Protein 5LAU (pdb70)

Sequence (186 aa):
ASMKHNINDNTLEIVVGDITKKETTNVIVNAANGSLLGGVGVDDGAIHHAAGPELLKACQEMMRNNNEELNGEELPTGEVIITSGFQLPSSRFIIHTVGPIWNQTPDLQEELLANCYRNALELVKVKKLSSISFPSISTGVYGYPIHEAAAIALQTIIQFLQENDVGLVKVVLFSERDYSIYQEKLKYLIEK

Structure (mmCIF, N/CA/C/O backbone):
data_5LAU
#
_entry.id   5LAU
#
_cell.length_a   109.646
_cell.length_b   109.646
_cell.length_c   109.646
_cell.angle_alpha   90.00
_cell.angle_beta   90.00
_cell.angle_gamma   90.00
#
_symmetry.space_group_name_H-M   'I 2 3'
#
loop_
_entity.id
_entity.type
_entity.pdbx_description
1 polymer 'MacroD-type macrodomain'
2 non-polymer '[(2R,3S,4R,5R)-5-(6-AMINOPURIN-9-YL)-3,4-DIHYDROXY-OXOLAN-2-YL]METHYL [HYDROXY-[[(2R,3S,4R,5S)-3,4,5-TRIHYDROXYOXOLAN-2-YL]METHOXY]PHOSPHORYL] HYDROGEN PHOSPHATE'
3 non-polymer GLYCEROL
4 water water
#
loop_
_atom_site.group_PDB
_atom_site.id
_atom_site.type_symbol
_atom_site.label_atom_id
_atom_site.label_alt_id
_atom_site.label_comp_id
_atom_site.label_asym_id
_atom_site.label_entity_id
_atom_site.label_seq_id
_atom_site.pdbx_PDB_ins_code
_atom_site.Cartn_x
_atom_site.Cartn_y
_atom_site.Cartn_z
_atom_site.occupancy
_atom_site.B_iso_or_equiv
_atom_site.auth_seq_id
_atom_site.auth_comp_id
_atom_site.auth_asym_id
_atom_site.auth_atom_id
_atom_site.pdbx_PDB_model_num
ATOM 1 N N . ALA A 1 22 ? 125.526 22.191 75.489 1.00 39.37 -1 ALA A N 1
ATOM 2 C CA . ALA A 1 22 ? 125.008 21.753 76.809 1.00 39.91 -1 ALA A CA 1
ATOM 3 C C . ALA A 1 22 ? 123.490 21.902 76.829 1.00 36.65 -1 ALA A C 1
ATOM 4 O O . ALA A 1 22 ? 122.968 22.952 76.423 1.00 34.71 -1 ALA A O 1
ATOM 6 N N . SER A 1 23 ? 122.813 20.855 77.307 1.00 39.34 0 SER A N 1
ATOM 7 C CA . SER A 1 23 ? 121.349 20.762 77.329 1.00 38.59 0 SER A CA 1
ATOM 8 C C . SER A 1 23 ? 120.873 19.731 78.370 1.00 38.56 0 SER A C 1
ATOM 9 O O . SER A 1 23 ? 121.528 18.703 78.579 1.00 43.62 0 SER A O 1
ATOM 12 N N . MET A 1 24 ? 119.735 20.021 79.006 1.00 32.17 1 MET A N 1
ATOM 13 C CA . MET A 1 24 ? 119.108 19.140 80.004 1.00 33.26 1 MET A CA 1
ATOM 14 C C . MET A 1 24 ? 117.599 19.138 79.774 1.00 28.69 1 MET A C 1
ATOM 15 O O . MET A 1 24 ? 117.012 20.209 79.700 1.00 30.05 1 MET A O 1
ATOM 20 N N . LYS A 1 25 ? 116.981 17.960 79.668 1.00 31.43 2 LYS A N 1
ATOM 21 C CA . LYS A 1 25 ? 115.535 17.833 79.394 1.00 32.51 2 LYS A CA 1
ATOM 22 C C . LYS A 1 25 ? 114.784 17.081 80.494 1.00 31.50 2 LYS A C 1
ATOM 23 O O . LYS A 1 25 ? 115.338 16.188 81.143 1.00 41.11 2 LYS A O 1
ATOM 25 N N . HIS A 1 26 ? 113.510 17.432 80.683 1.00 29.95 3 HIS A N 1
ATOM 26 C CA . HIS A 1 26 ? 112.692 16.813 81.731 1.00 34.01 3 HIS A CA 1
ATOM 27 C C . HIS A 1 26 ? 111.212 16.871 81.380 1.00 31.12 3 HIS A C 1
ATOM 28 O O . HIS A 1 26 ? 110.714 17.938 81.018 1.00 29.47 3 HIS A O 1
ATOM 35 N N . ASN A 1 27 ? 110.521 15.731 81.483 1.00 30.20 4 ASN A N 1
ATOM 36 C CA . ASN A 1 27 ? 109.090 15.661 81.194 1.00 30.47 4 ASN A CA 1
ATOM 37 C C . ASN A 1 27 ? 108.269 15.996 82.443 1.00 28.96 4 ASN A C 1
ATOM 38 O O . ASN A 1 27 ? 108.555 15.495 83.534 1.00 31.35 4 ASN A O 1
ATOM 43 N N . ILE A 1 28 ? 107.277 16.875 82.284 1.00 26.67 5 ILE A N 1
ATOM 44 C CA . ILE A 1 28 ? 106.369 17.263 83.376 1.00 26.75 5 ILE A CA 1
ATOM 45 C C . ILE A 1 28 ? 104.928 17.073 82.885 1.00 28.08 5 ILE A C 1
ATOM 46 O O . ILE A 1 28 ? 104.409 17.882 82.116 1.00 28.06 5 ILE A O 1
ATOM 51 N N . ASN A 1 29 ? 104.296 15.990 83.336 1.00 31.05 6 ASN A N 1
ATOM 52 C CA . ASN A 1 29 ? 103.098 15.448 82.687 1.00 34.84 6 ASN A CA 1
ATOM 53 C C . ASN A 1 29 ? 103.395 15.275 81.179 1.00 34.94 6 ASN A C 1
ATOM 54 O O . ASN A 1 29 ? 104.424 14.681 80.830 1.00 40.08 6 ASN A O 1
ATOM 59 N N . ASP A 1 30 ? 102.544 15.797 80.294 1.00 35.14 7 ASP A N 1
ATOM 60 C CA . ASP A 1 30 ? 102.771 15.706 78.853 1.00 35.44 7 ASP A CA 1
ATOM 61 C C . ASP A 1 30 ? 103.631 16.858 78.302 1.00 29.40 7 ASP A C 1
ATOM 62 O O . ASP A 1 30 ? 103.849 16.919 77.095 1.00 31.96 7 ASP A O 1
ATOM 67 N N . ASN A 1 31 ? 104.138 17.746 79.166 1.00 25.94 8 ASN A N 1
ATOM 68 C CA . ASN A 1 31 ? 105.010 18.858 78.751 1.00 22.85 8 ASN A CA 1
ATOM 69 C C . ASN A 1 31 ? 106.468 18.456 78.863 1.00 20.58 8 ASN A C 1
ATOM 70 O O . ASN A 1 31 ? 106.789 17.503 79.567 1.00 23.93 8 ASN A O 1
ATOM 75 N N . THR A 1 32 ? 107.334 19.209 78.182 1.00 21.87 9 THR A N 1
ATOM 76 C CA . THR A 1 32 ? 108.780 19.073 78.298 1.00 20.83 9 THR A CA 1
ATOM 77 C C . THR A 1 32 ? 109.401 20.417 78.666 1.00 19.24 9 THR A C 1
ATOM 78 O O . THR A 1 32 ? 109.031 21.423 78.093 1.00 23.28 9 THR A O 1
ATOM 82 N N . LEU A 1 33 ? 110.328 20.399 79.629 1.00 19.55 10 LEU A N 1
ATOM 83 C CA . LEU A 1 33 ? 111.180 21.538 79.968 1.00 19.27 10 LEU A CA 1
ATOM 84 C C . LEU A 1 33 ? 112.615 21.190 79.609 1.00 18.66 10 LEU A C 1
ATOM 85 O O . LEU A 1 33 ? 113.137 20.149 80.034 1.00 22.26 10 LEU A O 1
ATOM 90 N N . GLU A 1 34 ? 113.260 22.082 78.872 1.00 19.10 11 GLU A N 1
ATOM 91 C CA . GLU A 1 34 ? 114.646 21.936 78.484 1.00 19.63 11 GLU A CA 1
ATOM 92 C C . GLU A 1 34 ? 115.414 23.211 78.813 1.00 19.24 11 GLU A C 1
ATOM 93 O O . GLU A 1 34 ? 114.917 24.297 78.568 1.00 19.71 11 GLU A O 1
ATOM 99 N N . ILE A 1 35 ? 116.601 23.078 79.394 1.00 18.85 12 ILE A N 1
ATOM 100 C CA . ILE A 1 35 ? 117.555 24.170 79.532 1.00 19.70 12 ILE A CA 1
ATOM 101 C C . ILE A 1 35 ? 118.648 23.897 78.529 1.00 19.50 12 ILE A C 1
ATOM 102 O O . ILE A 1 35 ? 119.094 22.743 78.418 1.00 22.21 12 ILE A O 1
ATOM 107 N N . VAL A 1 36 ? 119.109 24.938 77.841 1.00 16.81 13 VAL A N 1
ATOM 108 C CA . VAL A 1 36 ? 120.124 24.808 76.791 1.00 19.68 13 VAL A CA 1
ATOM 109 C C . VAL A 1 36 ? 120.990 26.061 76.712 1.00 16.75 13 VAL A C 1
ATOM 110 O O . VAL A 1 36 ? 120.534 27.160 76.994 1.00 18.31 13 VAL A O 1
ATOM 114 N N . VAL A 1 37 ? 122.232 25.895 76.289 1.00 18.23 14 VAL A N 1
ATOM 115 C CA . VAL A 1 37 ? 123.094 27.020 75.907 1.00 17.67 14 VAL A CA 1
ATOM 116 C C . VAL A 1 37 ? 122.805 27.312 74.433 1.00 18.52 14 VAL A C 1
ATOM 117 O O . VAL A 1 37 ? 122.872 26.414 73.571 1.00 20.30 14 VAL A O 1
ATOM 121 N N . GLY A 1 38 ? 122.498 28.557 74.130 1.00 17.27 15 GLY A N 1
ATOM 122 C CA . GLY A 1 38 ? 122.231 28.906 72.760 1.00 17.16 15 GLY A CA 1
ATOM 123 C C . GLY A 1 38 ? 121.905 30.362 72.560 1.00 15.51 15 GLY A C 1
ATOM 124 O O . GLY A 1 38 ? 121.869 31.145 73.501 1.00 16.56 15 GLY A O 1
ATOM 125 N N . ASP A 1 39 ? 121.658 30.665 71.311 1.00 16.34 16 ASP A N 1
ATOM 126 C CA . ASP A 1 39 ? 121.234 31.972 70.808 1.00 13.26 16 ASP A CA 1
ATOM 127 C C . ASP A 1 39 ? 119.724 31.877 70.557 1.00 12.13 16 ASP A C 1
ATOM 128 O O . ASP A 1 39 ? 119.272 31.161 69.669 1.00 12.72 16 ASP A O 1
ATOM 133 N N . ILE A 1 40 ? 118.948 32.632 71.324 1.00 12.05 17 ILE A N 1
ATOM 134 C CA . ILE A 1 40 ? 117.489 32.568 71.227 1.00 11.36 17 ILE A CA 1
ATOM 135 C C . ILE A 1 40 ? 116.952 33.057 69.883 1.00 11.33 17 ILE A C 1
ATOM 136 O O . ILE A 1 40 ? 115.812 32.735 69.527 1.00 11.92 17 ILE A O 1
ATOM 141 N N . THR A 1 41 ? 117.760 33.798 69.132 1.00 10.66 18 THR A N 1
ATOM 142 C CA . THR A 1 41 ? 117.363 34.231 67.793 1.00 10.74 18 THR A CA 1
ATOM 143 C C . THR A 1 41 ? 117.528 33.155 66.719 1.00 11.04 18 THR A C 1
ATOM 144 O O . THR A 1 41 ? 117.230 33.398 65.556 1.00 12.84 18 THR A O 1
ATOM 148 N N . LYS A 1 42 ? 118.021 31.991 67.138 1.00 11.51 19 LYS A N 1
ATOM 149 C CA A LYS A 1 42 ? 118.243 30.880 66.228 0.50 12.61 19 LYS A CA 1
ATOM 150 C CA B LYS A 1 42 ? 118.291 30.843 66.282 0.50 12.55 19 LYS A CA 1
ATOM 151 C C . LYS A 1 42 ? 117.467 29.638 66.687 1.00 12.80 19 LYS A C 1
ATOM 152 O O . LYS A 1 42 ? 117.820 28.502 66.359 1.00 15.94 19 LYS A O 1
ATOM 163 N N . GLU A 1 43 ? 116.395 29.864 67.431 1.00 13.72 20 GLU A N 1
ATOM 164 C CA . GLU A 1 43 ? 115.649 28.771 67.989 1.00 12.96 20 GLU A CA 1
ATOM 165 C C . GLU A 1 43 ? 114.668 28.161 67.015 1.00 13.20 20 GLU A C 1
ATOM 166 O O . GLU A 1 43 ? 114.304 28.735 65.991 1.00 17.10 20 GLU A O 1
ATOM 172 N N . THR A 1 44 ? 114.265 26.943 67.364 1.00 12.75 21 THR A N 1
ATOM 173 C CA . THR A 1 44 ? 113.278 26.163 66.641 1.00 13.02 21 THR A CA 1
ATOM 174 C C . THR A 1 44 ? 111.914 26.183 67.299 1.00 12.22 21 THR A C 1
ATOM 175 O O . THR A 1 44 ? 111.019 25.540 66.799 1.00 15.57 21 THR A O 1
ATOM 179 N N . THR A 1 45 ? 111.742 26.886 68.409 1.00 11.99 22 THR A N 1
ATOM 180 C CA . THR A 1 45 ? 110.436 26.967 69.045 1.00 11.52 22 THR A CA 1
ATOM 181 C C . THR A 1 45 ? 109.548 27.961 68.275 1.00 11.36 22 THR A C 1
ATOM 182 O O . THR A 1 45 ? 110.037 28.893 67.641 1.00 12.38 22 THR A O 1
ATOM 186 N N . ASN A 1 46 ? 108.230 27.740 68.338 1.00 11.15 23 ASN A N 1
ATOM 187 C CA . ASN A 1 46 ? 107.274 28.588 67.660 1.00 10.86 23 ASN A CA 1
ATOM 188 C C . ASN A 1 46 ? 107.333 30.022 68.174 1.00 10.04 23 ASN A C 1
ATOM 189 O O . ASN A 1 46 ? 107.276 30.978 67.388 1.00 12.35 23 ASN A O 1
ATOM 194 N N . VAL A 1 47 ? 107.481 30.140 69.487 1.00 10.34 24 VAL A N 1
ATOM 195 C CA . VAL A 1 47 ? 107.545 31.408 70.154 1.00 10.69 24 VAL A CA 1
ATOM 196 C C . VAL A 1 47 ? 108.887 31.573 70.839 1.00 10.06 24 VAL A C 1
ATOM 197 O O . VAL A 1 47 ? 109.464 30.606 71.352 1.00 10.71 24 VAL A O 1
ATOM 201 N N . ILE A 1 48 ? 109.420 32.803 70.834 1.00 8.96 25 ILE A N 1
ATOM 202 C CA . ILE A 1 48 ? 110.456 33.180 71.797 1.00 9.56 25 ILE A CA 1
ATOM 203 C C . ILE A 1 48 ? 109.958 34.363 72.614 1.00 9.23 25 ILE A C 1
ATOM 204 O O . ILE A 1 48 ? 109.086 35.112 72.173 1.00 9.74 25 ILE A O 1
ATOM 209 N N . VAL A 1 49 ? 110.541 34.507 73.801 1.00 9.13 26 VAL A N 1
ATOM 210 C CA . VAL A 1 49 ? 110.237 35.639 74.673 1.00 8.74 26 VAL A CA 1
ATOM 211 C C . VAL A 1 49 ? 111.354 36.671 74.610 1.00 8.17 26 VAL A C 1
ATOM 212 O O . VAL A 1 49 ? 112.521 36.340 74.694 1.00 9.65 26 VAL A O 1
ATOM 216 N N . ASN A 1 50 ? 110.953 37.937 74.441 1.00 8.27 27 ASN A N 1
ATOM 217 C CA . ASN A 1 50 ? 111.834 39.062 74.493 1.00 8.43 27 ASN A CA 1
ATOM 218 C C . ASN A 1 50 ? 111.744 39.716 75.877 1.00 8.63 27 ASN A C 1
ATOM 219 O O . ASN A 1 50 ? 110.659 40.012 76.353 1.00 10.52 27 ASN A O 1
ATOM 224 N N . ALA A 1 51 ? 112.896 39.869 76.513 1.00 8.89 28 ALA A N 1
ATOM 225 C CA . ALA A 1 51 ? 113.041 40.681 77.717 1.00 9.61 28 ALA A CA 1
ATOM 226 C C . ALA A 1 51 ? 113.160 42.143 77.259 1.00 9.13 28 ALA A C 1
ATOM 227 O O . ALA A 1 51 ? 114.237 42.639 76.949 1.00 9.92 28 ALA A O 1
ATOM 229 N N . ALA A 1 52 ? 111.985 42.773 77.155 1.00 9.47 29 ALA A N 1
ATOM 230 C CA . ALA A 1 52 ? 111.826 44.102 76.551 1.00 9.68 29 ALA A CA 1
ATOM 231 C C . ALA A 1 52 ? 111.849 45.212 77.586 1.00 9.50 29 ALA A C 1
ATOM 232 O O . ALA A 1 52 ? 111.938 44.970 78.804 1.00 10.77 29 ALA A O 1
ATOM 234 N N . ASN A 1 53 ? 111.755 46.446 77.107 1.00 9.44 30 ASN A N 1
ATOM 235 C CA . ASN A 1 53 ? 111.473 47.574 77.984 1.00 10.10 30 ASN A CA 1
ATOM 236 C C . ASN A 1 53 ? 110.020 48.016 77.828 1.00 9.43 30 ASN A C 1
ATOM 237 O O . ASN A 1 53 ? 109.342 47.685 76.838 1.00 10.07 30 ASN A O 1
ATOM 242 N N . GLY A 1 54 ? 109.535 48.799 78.787 1.00 9.59 31 GLY A N 1
ATOM 243 C CA . GLY A 1 54 ? 108.119 49.177 78.797 1.00 10.65 31 GLY A CA 1
ATOM 244 C C . GLY A 1 54 ? 107.706 49.984 77.590 1.00 9.96 31 GLY A C 1
ATOM 245 O O . GLY A 1 54 ? 106.566 49.908 77.154 1.00 10.81 31 GLY A O 1
ATOM 246 N N . SER A 1 55 ? 108.618 50.768 77.037 1.00 9.78 32 SER A N 1
ATOM 247 C CA . SER A 1 55 ? 108.309 51.577 75.874 1.00 10.15 32 SER A CA 1
ATOM 248 C C . SER A 1 55 ? 108.328 50.810 74.571 1.00 9.63 32 SER A C 1
ATOM 249 O O . SER A 1 55 ? 107.984 51.364 73.517 1.00 10.53 32 SER A O 1
ATOM 252 N N . LEU A 1 56 ? 108.710 49.540 74.623 1.00 9.03 33 LEU A N 1
ATOM 253 C CA . LEU A 1 56 ? 108.767 48.694 73.454 1.00 9.71 33 LEU A CA 1
ATOM 254 C C . LEU A 1 56 ? 109.683 49.286 72.376 1.00 9.08 33 LEU A C 1
ATOM 255 O O . LEU A 1 56 ? 109.395 49.221 71.194 1.00 10.97 33 LEU A O 1
ATOM 260 N N . LEU A 1 57 ? 110.775 49.889 72.828 1.00 10.11 34 LEU A N 1
ATOM 261 C CA . LEU A 1 57 ? 111.787 50.459 71.951 1.00 10.87 34 LEU A CA 1
ATOM 262 C C . LEU A 1 57 ? 112.996 49.545 71.951 1.00 13.02 34 LEU A C 1
ATOM 263 O O . LEU A 1 57 ? 113.190 48.741 72.887 1.00 14.99 34 LEU A O 1
ATOM 268 N N . GLY A 1 58 ? 113.871 49.714 70.967 1.00 12.16 35 GLY A N 1
ATOM 269 C CA . GLY A 1 58 ? 115.059 48.853 70.861 1.00 13.94 35 GLY A CA 1
ATOM 270 C C . GLY A 1 58 ? 116.075 49.112 71.955 1.00 13.62 35 GLY A C 1
ATOM 271 O O . GLY A 1 58 ? 116.231 50.260 72.394 1.00 17.83 35 GLY A O 1
ATOM 272 N N . GLY A 1 59 ? 116.705 48.053 72.447 1.00 13.29 36 GLY A N 1
ATOM 273 C CA . GLY A 1 59 ? 1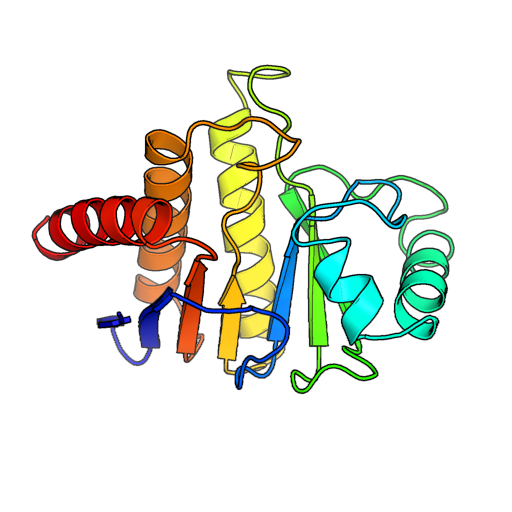17.771 48.186 73.427 1.00 12.25 36 GLY A CA 1
ATOM 274 C C . GLY A 1 59 ? 118.937 47.273 73.108 1.00 11.20 36 GLY A C 1
ATOM 275 O O . GLY A 1 59 ? 119.166 46.927 71.963 1.00 12.77 36 GLY A O 1
ATOM 276 N N . VAL A 1 60 ? 119.710 46.951 74.132 1.00 12.48 37 VAL A N 1
ATOM 277 C CA . VAL A 1 60 ? 120.922 46.149 73.990 1.00 12.17 37 VAL A CA 1
ATOM 278 C C . VAL A 1 60 ? 120.608 44.733 74.449 1.00 11.84 37 VAL A C 1
ATOM 279 O O . VAL A 1 60 ? 119.429 44.376 74.614 1.00 14.33 37 VAL A O 1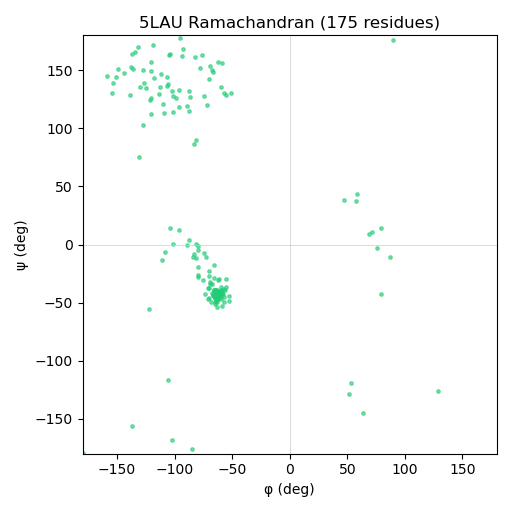
ATOM 283 N N . GLY A 1 61 ? 121.613 43.894 74.627 1.00 13.87 38 GLY A N 1
ATOM 284 C CA . GLY A 1 61 ? 121.359 42.563 75.208 1.00 13.87 38 GLY A CA 1
ATOM 285 C C . GLY A 1 61 ? 120.456 41.721 74.321 1.00 11.54 38 GLY A C 1
ATOM 286 O O . GLY A 1 61 ? 120.531 41.807 73.087 1.00 12.20 38 GLY A O 1
ATOM 287 N N . VAL A 1 62 ? 119.599 40.899 74.938 1.00 12.03 39 VAL A N 1
ATOM 288 C CA . VAL A 1 62 ? 118.754 39.971 74.188 1.00 12.93 39 VAL A CA 1
ATOM 289 C C . VAL A 1 62 ? 117.775 40.761 73.303 1.00 10.74 39 VAL A C 1
ATOM 290 O O . VAL A 1 62 ? 117.547 40.397 72.147 1.00 11.76 39 VAL A O 1
ATOM 294 N N . ASP A 1 63 ? 117.223 41.852 73.824 1.00 10.56 40 ASP A N 1
ATOM 295 C CA A ASP A 1 63 ? 116.276 42.667 73.077 0.70 11.27 40 ASP A CA 1
ATOM 296 C CA B ASP A 1 63 ? 116.292 42.660 73.067 0.30 9.24 40 ASP A CA 1
ATOM 297 C C . ASP A 1 63 ? 116.957 43.186 71.806 1.00 9.79 40 ASP A C 1
ATOM 298 O O . ASP A 1 63 ? 116.372 43.144 70.707 1.00 10.27 40 ASP A O 1
ATOM 307 N N . GLY A 1 64 ? 118.186 43.665 71.936 1.00 9.78 41 GLY A N 1
ATOM 308 C CA . GLY A 1 64 ? 118.956 44.124 70.791 1.00 11.13 41 GLY A CA 1
ATOM 309 C C . GLY A 1 64 ? 119.209 43.026 69.765 1.00 10.99 41 GLY A C 1
ATOM 310 O O . GLY A 1 64 ? 119.099 43.245 68.543 1.00 11.12 41 GLY A O 1
ATOM 311 N N . ALA A 1 65 ? 119.559 41.830 70.243 1.00 10.80 42 ALA A N 1
ATOM 312 C CA . ALA A 1 65 ? 119.787 40.704 69.345 1.00 11.10 42 ALA A CA 1
ATOM 313 C C . ALA A 1 65 ? 118.510 40.312 68.608 1.00 10.30 42 ALA A C 1
ATOM 314 O O . ALA A 1 65 ? 118.546 40.003 67.402 1.00 10.76 42 ALA A O 1
ATOM 316 N N . ILE A 1 66 ? 117.400 40.305 69.331 1.00 9.93 43 ILE A N 1
ATOM 317 C CA . ILE A 1 66 ? 116.113 40.000 68.725 1.00 9.51 43 ILE A CA 1
ATOM 318 C C . ILE A 1 66 ? 115.736 41.022 67.663 1.00 9.39 43 ILE A C 1
ATOM 319 O O . ILE A 1 66 ? 115.302 40.644 66.548 1.00 10.47 43 ILE A O 1
ATOM 324 N N . HIS A 1 67 ? 115.884 42.306 67.967 1.00 9.63 44 HIS A N 1
ATOM 325 C CA . HIS A 1 67 ? 115.541 43.301 66.953 1.00 10.08 44 HIS A CA 1
ATOM 326 C C . HIS A 1 67 ? 116.442 43.181 65.735 1.00 9.60 44 HIS A C 1
ATOM 327 O O . HIS A 1 67 ? 115.959 43.328 64.601 1.00 10.66 44 HIS A O 1
ATOM 334 N N . HIS A 1 68 ? 117.732 42.909 65.955 1.00 9.71 45 HIS A N 1
ATOM 335 C CA . HIS A 1 68 ? 118.670 42.774 64.838 1.00 10.34 45 HIS A CA 1
ATOM 336 C C . HIS A 1 68 ? 118.271 41.597 63.948 1.00 9.90 45 HIS A C 1
ATOM 337 O O . HIS A 1 68 ? 118.269 41.693 62.722 1.00 10.92 45 HIS A O 1
ATOM 344 N N . ALA A 1 69 ? 117.970 40.474 64.574 1.00 10.03 46 ALA A N 1
ATOM 345 C CA . ALA A 1 69 ? 117.666 39.257 63.808 1.00 10.52 46 ALA A CA 1
ATOM 346 C C . ALA A 1 69 ? 116.259 39.280 63.160 1.00 10.68 46 ALA A C 1
ATOM 347 O O . ALA A 1 69 ? 116.031 38.658 62.117 1.00 11.44 46 ALA A O 1
ATOM 349 N N . ALA A 1 70 ? 115.317 39.965 63.797 1.00 10.17 47 ALA A N 1
ATOM 350 C CA . ALA A 1 70 ? 113.957 40.033 63.289 1.00 10.35 47 ALA A CA 1
ATOM 351 C C . ALA A 1 70 ? 113.804 41.046 62.162 1.00 10.24 47 ALA A C 1
ATOM 352 O O . ALA A 1 70 ? 112.872 40.932 61.382 1.00 10.98 47 ALA A O 1
ATOM 354 N N . GLY A 1 71 ? 114.674 42.058 62.165 1.00 10.44 48 GLY A N 1
ATOM 355 C CA . GLY A 1 71 ? 114.620 43.109 61.183 1.00 11.25 48 GLY A CA 1
ATOM 356 C C . GLY A 1 71 ? 113.730 44.275 61.628 1.00 10.90 48 GLY A C 1
ATOM 357 O O . GLY A 1 71 ? 113.054 44.228 62.667 1.00 10.90 48 GLY A O 1
ATOM 358 N N . PRO A 1 72 ? 113.682 45.335 60.816 1.00 12.10 49 PRO A N 1
ATOM 359 C CA . PRO A 1 72 ? 113.083 46.606 61.254 1.00 12.35 49 PRO A CA 1
ATOM 360 C C . PRO A 1 72 ? 111.568 46.598 61.354 1.00 12.23 49 PRO A C 1
ATOM 361 O O . PRO A 1 72 ? 110.994 47.524 61.951 1.00 12.71 49 PRO A O 1
ATOM 365 N N . GLU A 1 73 ? 110.905 45.564 60.856 1.00 12.11 50 GLU A N 1
ATOM 366 C CA . GLU A 1 73 ? 109.475 45.517 61.026 1.00 13.11 50 GLU A CA 1
ATOM 367 C C . GLU A 1 73 ? 109.061 45.265 62.463 1.00 11.89 50 GLU A C 1
ATOM 368 O O . GLU A 1 73 ? 107.925 45.585 62.830 1.00 12.08 50 GLU A O 1
ATOM 374 N N . LEU A 1 74 ? 109.952 44.671 63.262 1.00 10.58 51 LEU A N 1
ATOM 375 C CA . LEU A 1 74 ? 109.594 44.365 64.637 1.00 10.78 51 LEU A CA 1
ATOM 376 C C . LEU A 1 74 ? 109.344 45.648 65.448 1.00 10.38 51 LEU A C 1
ATOM 377 O O . LEU A 1 74 ? 108.321 45.769 66.124 1.00 10.04 51 LEU A O 1
ATOM 382 N N . LEU A 1 75 ? 110.269 46.605 65.387 1.00 10.31 52 LEU A N 1
ATOM 383 C CA . LEU A 1 75 ? 110.104 47.858 66.125 1.00 10.82 52 LEU A CA 1
ATOM 384 C C . LEU A 1 75 ? 108.818 48.548 65.679 1.00 10.51 52 LEU A C 1
ATOM 385 O O . LEU A 1 75 ? 108.083 49.075 66.502 1.00 11.51 52 LEU A O 1
ATOM 390 N N . LYS A 1 76 ? 108.548 48.546 64.377 1.00 11.06 53 LYS A N 1
ATOM 391 C CA . LYS A 1 76 ? 107.344 49.185 63.852 1.00 12.70 53 LYS A CA 1
ATOM 392 C C . LYS A 1 76 ? 106.098 48.520 64.412 1.00 11.56 53 LYS A C 1
ATOM 393 O O . LYS A 1 76 ? 105.150 49.204 64.843 1.00 12.70 53 LYS A O 1
ATOM 399 N N . ALA A 1 77 ? 106.076 47.184 64.427 1.00 11.25 54 ALA A N 1
ATOM 400 C CA . ALA A 1 77 ? 104.913 46.467 64.956 1.00 12.18 54 ALA A CA 1
ATOM 401 C C . ALA A 1 77 ? 104.724 46.714 66.456 1.00 10.84 54 ALA A C 1
ATOM 402 O O . ALA A 1 77 ? 103.595 46.868 66.923 1.00 12.00 54 ALA A O 1
ATOM 404 N N . CYS A 1 78 ? 105.819 46.758 67.207 1.00 10.01 55 CYS A N 1
ATOM 405 C CA . CYS A 1 78 ? 105.725 47.027 68.642 1.00 10.64 55 CYS A CA 1
ATOM 406 C C . CYS A 1 78 ? 105.220 48.440 68.915 1.00 10.29 55 CYS A C 1
ATOM 407 O O . CYS A 1 78 ? 104.436 48.647 69.854 1.00 11.51 55 CYS A O 1
ATOM 410 N N . GLN A 1 79 ? 105.655 49.413 68.119 1.00 10.51 56 GLN A N 1
ATOM 411 C CA . GLN A 1 79 ? 105.114 50.746 68.286 1.00 11.20 56 GLN A CA 1
ATOM 412 C C . GLN A 1 79 ? 103.632 50.853 67.914 1.00 11.09 56 GLN A C 1
ATOM 413 O O . GLN A 1 79 ? 102.883 51.577 68.576 1.00 12.49 56 GLN A O 1
ATOM 419 N N . GLU A 1 80 ? 103.197 50.094 66.914 1.00 12.18 57 GLU A N 1
ATOM 420 C CA . GLU A 1 80 ? 101.758 49.996 66.638 1.00 13.14 57 GLU A CA 1
ATOM 421 C C . GLU A 1 80 ? 100.990 49.417 67.823 1.00 13.36 57 GLU A C 1
ATOM 422 O O . GLU A 1 80 ? 99.918 49.931 68.162 1.00 14.42 57 GLU A O 1
ATOM 428 N N A MET A 1 81 ? 101.541 48.389 68.466 0.50 12.28 58 MET A N 1
ATOM 429 N N B MET A 1 81 ? 101.545 48.386 68.455 0.50 13.19 58 MET A N 1
ATOM 430 C CA A MET A 1 81 ? 100.949 47.820 69.682 0.50 13.12 58 MET A CA 1
ATOM 431 C CA B MET A 1 81 ? 100.968 47.833 69.674 0.50 14.62 58 MET A CA 1
ATOM 432 C C A MET A 1 81 ? 100.907 48.818 70.838 0.50 11.92 58 MET A C 1
ATOM 433 C C B MET A 1 81 ? 100.881 48.871 70.781 0.50 12.86 58 MET A C 1
ATOM 434 O O A MET A 1 81 ? 99.907 48.868 71.562 0.50 12.99 58 MET A O 1
ATOM 435 O O B MET A 1 81 ? 99.818 49.016 71.395 0.50 14.02 58 MET A O 1
ATOM 444 N N . ARG A 1 82 ? 101.975 49.605 71.011 1.00 11.91 59 ARG A N 1
ATOM 445 C CA . ARG A 1 82 ? 101.985 50.648 72.033 1.00 11.59 59 ARG A CA 1
ATOM 446 C C . ARG A 1 82 ? 100.833 51.614 71.789 1.00 11.60 59 ARG A C 1
ATOM 447 O O . ARG A 1 82 ? 100.058 51.928 72.709 1.00 12.50 59 ARG A O 1
ATOM 455 N N . ASN A 1 83 ? 100.726 52.085 70.544 1.00 12.33 60 ASN A N 1
ATOM 456 C CA . ASN A 1 83 ? 99.763 53.129 70.246 1.00 13.61 60 ASN A CA 1
ATOM 457 C C . ASN A 1 83 ? 98.320 52.674 70.126 1.00 15.68 60 ASN A C 1
ATOM 458 O O . ASN A 1 83 ? 97.417 53.471 70.369 1.00 19.87 60 ASN A O 1
ATOM 463 N N A ASN A 1 84 ? 98.109 51.398 69.818 0.50 15.43 61 ASN A N 1
ATOM 464 N N B ASN A 1 84 ? 98.081 51.429 69.753 0.50 16.12 61 ASN A N 1
ATOM 465 C CA A ASN A 1 84 ? 96.770 50.874 69.485 0.50 18.51 61 ASN A CA 1
ATOM 466 C CA B ASN A 1 84 ? 96.706 50.926 69.660 0.50 19.38 61 ASN A CA 1
ATOM 467 C C A ASN A 1 84 ? 96.162 49.941 70.547 0.50 18.33 61 ASN A C 1
ATOM 468 C C B ASN A 1 84 ? 96.364 50.301 71.001 0.50 19.03 61 ASN A C 1
ATOM 469 O O A ASN A 1 84 ? 94.948 49.867 70.638 0.50 20.91 61 ASN A O 1
ATOM 470 O O B ASN A 1 84 ? 95.690 50.906 71.840 0.50 23.04 61 ASN A O 1
ATOM 479 N N . GLU A 1 85 ? 96.978 49.163 71.266 1.00 17.54 62 GLU A N 1
ATOM 480 C CA A GLU A 1 85 ? 96.509 48.338 72.351 0.30 18.19 62 GLU A CA 1
ATOM 481 C CA B GLU A 1 85 ? 96.556 48.278 72.348 0.70 17.91 62 GLU A CA 1
ATOM 482 C C . GLU A 1 85 ? 96.909 48.809 73.739 1.00 15.16 62 GLU A C 1
ATOM 483 O O . GLU A 1 85 ? 96.206 48.510 74.684 1.00 16.64 62 GLU A O 1
ATOM 494 N N . LEU A 1 86 ? 98.009 49.573 73.859 1.00 11.82 63 LEU A N 1
ATOM 495 C CA . LEU A 1 86 ? 98.463 50.092 75.157 1.00 11.65 63 LEU A CA 1
ATOM 496 C C . LEU A 1 86 ? 98.146 51.577 75.350 1.00 11.98 63 LEU A C 1
ATOM 497 O O . LEU A 1 86 ? 98.658 52.227 76.262 1.00 12.54 63 LEU A O 1
ATOM 502 N N . ASN A 1 87 ? 97.270 52.112 74.501 1.00 13.58 64 ASN A N 1
ATOM 503 C CA . ASN A 1 87 ? 96.810 53.503 74.527 1.00 13.26 64 ASN A CA 1
ATOM 504 C C . ASN A 1 87 ? 97.962 54.505 74.674 1.00 12.60 64 ASN A C 1
ATOM 505 O O . ASN A 1 87 ? 97.845 55.515 75.371 1.00 13.65 64 ASN A O 1
ATOM 510 N N . GLY A 1 88 ? 99.087 54.219 74.005 1.00 11.96 65 GLY A N 1
ATOM 511 C CA . GLY A 1 88 ? 100.240 55.123 74.008 1.00 11.98 65 GLY A CA 1
ATOM 512 C C . GLY A 1 88 ? 101.108 55.072 75.238 1.00 11.94 65 GLY A C 1
ATOM 513 O O . GLY A 1 88 ? 101.891 55.987 75.441 1.00 13.20 65 GLY A O 1
ATOM 514 N N . GLU A 1 89 ? 100.951 54.041 76.069 1.00 10.90 66 GLU A N 1
ATOM 515 C CA . GLU A 1 89 ? 101.664 53.953 77.343 1.00 11.23 66 GLU A CA 1
ATOM 516 C C . GLU A 1 89 ? 102.554 52.722 77.394 1.00 10.71 66 GLU A C 1
ATOM 517 O O . GLU A 1 89 ? 102.510 51.851 76.517 1.00 11.45 66 GLU A O 1
ATOM 523 N N . GLU A 1 90 ? 103.362 52.661 78.438 1.00 11.45 67 GLU A N 1
ATOM 524 C CA . GLU A 1 90 ? 104.279 51.556 78.642 1.00 11.61 67 GLU A CA 1
ATOM 525 C C . GLU A 1 90 ? 103.548 50.225 78.923 1.00 10.70 67 GLU A C 1
ATOM 526 O O . GLU A 1 90 ? 102.480 50.185 79.536 1.00 12.29 67 GLU A O 1
ATOM 532 N N . LEU A 1 91 ? 104.164 49.129 78.483 1.00 10.14 68 LEU A N 1
ATOM 533 C CA . LEU A 1 91 ? 103.769 47.760 78.889 1.00 9.46 68 LEU A CA 1
ATOM 534 C C . LEU A 1 91 ? 104.202 47.594 80.346 1.00 9.03 68 LEU A C 1
ATOM 535 O O . LEU A 1 91 ? 105.390 47.744 80.649 1.00 10.09 68 LEU A O 1
ATOM 540 N N . PRO A 1 92 ? 103.263 47.318 81.271 1.00 9.12 69 PRO A N 1
ATOM 541 C CA . PRO A 1 92 ? 103.684 47.215 82.668 1.00 9.66 69 PRO A CA 1
ATOM 542 C C . PRO A 1 92 ? 104.548 45.996 82.971 1.00 9.12 69 PRO A C 1
ATOM 543 O O . PRO A 1 92 ? 104.454 44.954 82.291 1.00 9.88 69 PRO A O 1
ATOM 547 N N . THR A 1 93 ? 105.378 46.138 84.006 1.00 9.56 70 THR A N 1
ATOM 548 C CA . THR A 1 93 ? 106.228 45.048 84.476 1.00 9.50 70 THR A CA 1
ATOM 549 C C . THR A 1 93 ? 105.402 43.781 84.698 1.00 9.04 70 THR A C 1
ATOM 550 O O . THR A 1 93 ? 104.357 43.835 85.349 1.00 9.78 70 THR A O 1
ATOM 554 N N . GLY A 1 94 ? 105.889 42.666 84.149 1.00 8.75 71 GLY A N 1
ATOM 555 C CA . GLY A 1 94 ? 105.261 41.354 84.276 1.00 10.06 71 GLY A CA 1
ATOM 556 C C . GLY A 1 94 ? 104.211 41.009 83.257 1.00 9.30 71 GLY A C 1
ATOM 557 O O . GLY A 1 94 ? 103.749 39.866 83.214 1.00 10.79 71 GLY A O 1
ATOM 558 N N . GLU A 1 95 ? 103.793 42.004 82.468 1.00 8.96 72 GLU A N 1
ATOM 559 C CA . GLU A 1 95 ? 102.744 41.809 81.480 1.00 9.15 72 GLU A CA 1
ATOM 560 C C . GLU A 1 95 ? 103.350 41.449 80.109 1.00 9.70 72 GLU A C 1
ATOM 561 O O . GLU A 1 95 ? 104.556 41.558 79.892 1.00 10.07 72 GLU A O 1
ATOM 567 N N . VAL A 1 96 ? 102.508 41.013 79.185 1.00 9.94 73 VAL A N 1
ATOM 568 C CA . VAL A 1 96 ? 102.955 40.500 77.895 1.00 10.02 73 VAL A CA 1
ATOM 569 C C . VAL A 1 96 ? 102.132 41.019 76.733 1.00 10.53 73 VAL A C 1
ATOM 570 O O . VAL A 1 96 ? 100.943 41.315 76.865 1.00 12.03 73 VAL A O 1
ATOM 574 N N . ILE A 1 97 ? 102.785 41.099 75.580 1.00 9.97 74 ILE A N 1
ATOM 575 C CA . ILE A 1 97 ? 102.124 41.262 74.291 1.00 9.72 74 ILE A CA 1
ATOM 576 C C . ILE A 1 97 ? 102.771 40.269 73.317 1.00 9.52 74 ILE A C 1
ATOM 577 O O . ILE A 1 97 ? 103.854 39.744 73.579 1.00 11.27 74 ILE A O 1
ATOM 582 N N . ILE A 1 98 ? 102.127 40.043 72.178 1.00 9.25 75 ILE A N 1
ATOM 583 C CA . ILE A 1 98 ? 102.671 39.147 71.155 1.00 10.49 75 ILE A CA 1
ATOM 584 C C . ILE A 1 98 ? 102.720 39.868 69.807 1.00 9.97 75 ILE A C 1
ATOM 585 O O . ILE A 1 98 ? 101.794 40.603 69.435 1.00 11.55 75 ILE A O 1
ATOM 590 N N . THR A 1 99 ? 103.814 39.657 69.085 1.00 8.60 76 THR A N 1
ATOM 591 C CA . THR A 1 99 ? 103.983 40.117 67.718 1.00 8.92 76 THR A CA 1
ATOM 592 C C . THR A 1 99 ? 104.495 38.965 66.862 1.00 8.41 76 THR A C 1
ATOM 593 O O . THR A 1 99 ? 104.941 37.915 67.374 1.00 8.83 76 THR A O 1
ATOM 597 N N . SER A 1 100 ? 104.503 39.178 65.550 1.00 9.07 77 SER A N 1
ATOM 598 C CA . SER A 1 100 ? 105.269 38.298 64.686 1.00 9.29 77 SER A CA 1
ATOM 599 C C . SER A 1 100 ? 106.761 38.299 65.060 1.00 8.96 77 SER A C 1
ATOM 600 O O . SER A 1 100 ? 107.284 39.250 65.644 1.00 9.63 77 SER A O 1
ATOM 603 N N . GLY A 1 101 ? 107.418 37.211 64.687 1.00 9.15 78 GLY A N 1
ATOM 604 C CA . GLY A 1 101 ? 108.877 37.126 64.693 1.00 9.69 78 GLY A CA 1
ATOM 605 C C . GLY A 1 101 ? 109.569 37.678 63.472 1.00 10.12 78 GLY A C 1
ATOM 606 O O . GLY A 1 101 ? 110.793 37.761 63.453 1.00 10.84 78 GLY A O 1
ATOM 607 N N . PHE A 1 102 ? 108.796 37.974 62.427 1.00 10.08 79 PHE A N 1
ATOM 608 C CA . PHE A 1 102 ? 109.334 38.540 61.203 1.00 11.22 79 PHE A CA 1
ATOM 609 C C . PHE A 1 102 ? 110.487 37.696 60.663 1.00 11.86 79 PHE A C 1
ATOM 610 O O . PHE A 1 102 ? 110.262 36.524 60.360 1.00 12.41 79 PHE A O 1
ATOM 618 N N . GLN A 1 103 ? 111.702 38.245 60.542 1.00 10.40 80 GLN A N 1
ATOM 619 C CA . GLN A 1 103 ? 112.799 37.468 59.966 1.00 11.28 80 GLN A CA 1
ATOM 620 C C . GLN A 1 103 ? 113.390 36.391 60.872 1.00 11.36 80 GLN A C 1
ATOM 621 O O . GLN A 1 103 ? 114.205 35.611 60.405 1.00 13.72 80 GLN A O 1
ATOM 627 N N . LEU A 1 104 ? 112.998 36.311 62.144 1.00 11.36 81 LEU A N 1
ATOM 628 C CA . LEU A 1 104 ? 113.436 35.202 62.980 1.00 12.06 81 LEU A CA 1
ATOM 629 C C . LEU A 1 104 ? 112.935 33.880 62.455 1.00 11.61 81 LEU A C 1
ATOM 630 O O . LEU A 1 104 ? 111.908 33.844 61.785 1.00 12.34 81 LEU A O 1
ATOM 635 N N . PRO A 1 105 ? 113.616 32.760 62.816 1.00 11.57 82 PRO A N 1
ATOM 636 C CA . PRO A 1 105 ? 113.013 31.461 62.498 1.00 11.98 82 PRO A CA 1
ATOM 637 C C . PRO A 1 105 ? 111.718 31.256 63.282 1.00 12.19 82 PRO A C 1
ATOM 638 O O . PRO A 1 105 ? 110.761 30.732 62.739 1.00 14.64 82 PRO A O 1
ATOM 642 N N . SER A 1 106 ? 111.684 31.656 64.550 1.00 11.22 83 SER A N 1
ATOM 643 C CA A SER A 1 106 ? 110.464 31.498 65.347 0.50 11.00 83 SER A CA 1
ATOM 644 C CA B SER A 1 106 ? 110.481 31.519 65.363 0.50 9.87 83 SER A CA 1
ATOM 645 C C . SER A 1 106 ? 109.356 32.393 64.773 1.00 9.88 83 SER A C 1
ATOM 646 O O . SER A 1 106 ? 109.625 33.490 64.262 1.00 11.54 83 SER A O 1
ATOM 651 N N . ARG A 1 107 ? 108.106 31.918 64.853 1.00 9.93 84 ARG A N 1
ATOM 652 C CA . ARG A 1 107 ? 107.001 32.626 64.226 1.00 9.86 84 ARG A CA 1
ATOM 653 C C . ARG A 1 107 ? 106.493 33.811 65.016 1.00 10.02 84 ARG A C 1
ATOM 654 O O . ARG A 1 107 ? 105.942 34.735 64.425 1.00 9.73 84 ARG A O 1
ATOM 662 N N . PHE A 1 108 ? 106.648 33.768 66.341 1.00 9.02 85 PHE A N 1
ATOM 663 C CA . PHE A 1 108 ? 106.122 34.820 67.221 1.00 8.82 85 PHE A CA 1
ATOM 664 C C . PHE A 1 108 ? 107.111 35.182 68.305 1.00 8.51 85 PHE A C 1
ATOM 665 O O . PHE A 1 108 ? 107.915 34.359 68.740 1.00 9.35 85 PHE A O 1
ATOM 673 N N . ILE A 1 109 ? 107.000 36.426 68.758 1.00 8.62 86 ILE A N 1
ATOM 674 C CA . ILE A 1 109 ? 107.723 36.929 69.911 1.00 8.57 86 ILE A CA 1
ATOM 675 C C . ILE A 1 109 ? 106.681 37.396 70.926 1.00 8.28 86 ILE A C 1
ATOM 676 O O . ILE A 1 109 ? 105.811 38.228 70.616 1.00 9.17 86 ILE A O 1
ATOM 681 N N . ILE A 1 110 ? 106.793 36.882 72.141 1.00 8.54 87 ILE A N 1
ATOM 682 C CA . ILE A 1 110 ? 106.048 37.403 73.280 1.00 8.37 87 ILE A CA 1
ATOM 683 C C . ILE A 1 110 ? 107.015 38.360 73.979 1.00 8.75 87 ILE A C 1
ATOM 684 O O . ILE A 1 110 ? 108.097 37.973 74.399 1.00 9.91 87 ILE A O 1
ATOM 689 N N . HIS A 1 111 ? 106.632 39.640 74.043 1.00 7.79 88 HIS A N 1
ATOM 690 C CA . HIS A 1 111 ? 107.442 40.660 74.707 1.00 8.29 88 HIS A CA 1
ATOM 691 C C . HIS A 1 111 ? 106.925 40.822 76.110 1.00 8.52 88 HIS A C 1
ATOM 692 O O . HIS A 1 111 ? 105.716 40.918 76.323 1.00 9.41 88 HIS A O 1
ATOM 699 N N . THR A 1 112 ? 107.842 40.836 77.065 1.00 9.39 89 THR A N 1
ATOM 700 C CA . THR A 1 112 ? 107.486 41.075 78.449 1.00 9.39 89 THR A CA 1
ATOM 701 C C . THR A 1 112 ? 108.506 42.036 79.042 1.00 9.23 89 THR A C 1
ATOM 702 O O . THR A 1 112 ? 109.583 42.227 78.466 1.00 12.00 89 THR A O 1
ATOM 706 N N . VAL A 1 113 ? 108.175 42.628 80.185 1.00 8.12 90 VAL A N 1
ATOM 707 C CA . VAL A 1 113 ? 109.078 43.565 80.857 1.00 8.34 90 VAL A CA 1
ATOM 708 C C . VAL A 1 113 ? 109.370 43.004 82.248 1.00 8.32 90 VAL A C 1
ATOM 709 O O . VAL A 1 113 ? 108.436 42.860 83.055 1.00 9.44 90 VAL A O 1
ATOM 713 N N . GLY A 1 114 ? 110.605 42.600 82.481 1.00 9.11 91 GLY A N 1
ATOM 714 C CA . GLY A 1 114 ? 110.986 42.128 83.793 1.00 9.22 91 GLY A CA 1
ATOM 715 C C . GLY A 1 114 ? 111.182 43.293 84.783 1.00 8.93 91 GLY A C 1
ATOM 716 O O . GLY A 1 114 ? 111.354 44.449 84.385 1.00 9.25 91 GLY A O 1
ATOM 717 N N . PRO A 1 115 ? 111.199 42.987 86.093 1.00 8.66 92 PRO A N 1
ATOM 718 C CA . PRO A 1 115 ? 111.511 44.004 87.080 1.00 9.30 92 PRO A CA 1
ATOM 719 C C . PRO A 1 115 ? 112.957 44.448 86.987 1.00 9.51 92 PRO A C 1
ATOM 720 O O . PRO A 1 115 ? 113.846 43.669 86.619 1.00 10.42 92 PRO 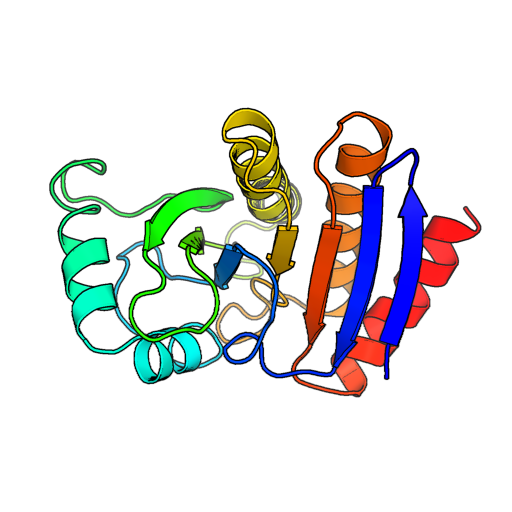A O 1
ATOM 724 N N . ILE A 1 116 ? 113.176 45.708 87.352 1.00 10.06 93 ILE A N 1
ATOM 725 C CA . ILE A 1 116 ? 114.517 46.281 87.486 1.00 10.07 93 ILE A CA 1
ATOM 726 C C . ILE A 1 116 ? 114.946 46.017 88.916 1.00 10.07 93 ILE A C 1
ATOM 727 O O . ILE A 1 116 ? 114.300 46.447 89.854 1.00 11.70 93 ILE A O 1
ATOM 732 N N . TRP A 1 117 ? 116.033 45.283 89.072 1.00 10.61 94 TRP A N 1
ATOM 733 C CA . TRP A 1 117 ? 116.394 44.719 90.369 1.00 10.91 94 TRP A CA 1
ATOM 734 C C . TRP A 1 117 ? 116.502 45.781 91.451 1.00 10.76 94 TRP A C 1
ATOM 735 O O . TRP A 1 117 ? 117.202 46.768 91.290 1.00 11.75 94 TRP A O 1
ATOM 746 N N . ASN A 1 118 ? 115.799 45.499 92.551 1.00 11.32 95 ASN A N 1
ATOM 747 C CA . ASN A 1 118 ? 115.827 46.272 93.786 1.00 13.08 95 ASN A CA 1
ATOM 748 C C . ASN A 1 118 ? 115.205 47.648 93.711 1.00 13.62 95 ASN A C 1
ATOM 749 O O . ASN A 1 118 ? 115.249 48.366 94.693 1.00 15.98 95 ASN A O 1
ATOM 754 N N . GLN A 1 119 ? 114.535 47.981 92.609 1.00 13.55 96 GLN A N 1
ATOM 755 C CA . GLN A 1 119 ? 113.643 49.141 92.585 1.00 16.24 96 GLN A CA 1
ATOM 756 C C . GLN A 1 119 ? 112.481 48.939 93.569 1.00 16.19 96 GLN A C 1
ATOM 757 O O . GLN A 1 119 ? 112.188 49.834 94.370 1.00 18.54 96 GLN A O 1
ATOM 763 N N . THR A 1 120 ? 111.829 47.771 93.473 1.00 15.95 97 THR A N 1
ATOM 764 C CA . THR A 1 120 ? 110.667 47.420 94.288 1.00 15.78 97 THR A CA 1
ATOM 765 C C . THR A 1 120 ? 110.905 46.046 94.877 1.00 14.80 97 THR A C 1
ATOM 766 O O . THR A 1 120 ? 110.341 45.057 94.412 1.00 14.29 97 THR A O 1
ATOM 770 N N . PRO A 1 121 ? 111.771 45.965 95.895 1.00 14.85 98 PRO A N 1
ATOM 771 C CA . PRO A 1 121 ? 112.208 44.656 96.349 1.00 14.74 98 PRO A CA 1
ATOM 772 C C . PRO A 1 121 ? 111.096 43.751 96.866 1.00 13.49 98 PRO A C 1
ATOM 773 O O . PRO A 1 121 ? 111.214 42.531 96.752 1.00 13.73 98 PRO A O 1
ATOM 777 N N . ASP A 1 122 ? 110.027 44.316 97.433 1.00 14.19 99 ASP A N 1
ATOM 778 C CA . ASP A 1 122 ? 108.967 43.471 98.004 1.00 14.04 99 ASP A CA 1
ATOM 779 C C . ASP A 1 122 ? 107.984 42.940 96.980 1.00 13.94 99 ASP A C 1
ATOM 780 O O . ASP A 1 122 ? 107.184 42.039 97.293 1.00 16.30 99 ASP A O 1
ATOM 785 N N . LEU A 1 123 ? 108.035 43.472 95.759 1.00 12.26 100 LEU A N 1
ATOM 786 C CA . LEU A 1 123 ? 107.151 43.021 94.680 1.00 11.75 100 LEU A CA 1
ATOM 787 C C . LEU A 1 123 ? 107.897 42.279 93.567 1.00 11.11 100 LEU A C 1
ATOM 788 O O . LEU A 1 123 ? 107.274 41.662 92.701 1.00 11.80 100 LEU A O 1
ATOM 793 N N . GLN A 1 124 ? 109.214 42.353 93.536 1.00 10.26 101 GLN A N 1
ATOM 794 C CA . GLN A 1 124 ? 109.936 41.954 92.322 1.00 10.71 101 GLN A CA 1
ATOM 795 C C . GLN A 1 124 ? 109.881 40.452 92.047 1.00 10.50 101 GLN A C 1
ATOM 796 O O . GLN A 1 124 ? 109.869 40.061 90.887 1.00 10.87 101 GLN A O 1
ATOM 802 N N . GLU A 1 125 ? 109.832 39.618 93.089 1.00 10.62 102 GLU A N 1
ATOM 803 C CA . GLU A 1 125 ? 109.734 38.174 92.855 1.00 11.70 102 GLU A CA 1
ATOM 804 C C . GLU A 1 125 ? 108.396 37.850 92.199 1.00 11.51 102 GLU A C 1
ATOM 805 O O . GLU A 1 125 ? 108.338 37.099 91.229 1.00 12.90 102 GLU A O 1
ATOM 811 N N . GLU A 1 126 ? 107.330 38.471 92.687 1.00 10.98 103 GLU A N 1
ATOM 812 C CA . GLU A 1 126 ? 105.992 38.301 92.133 1.00 11.00 103 GLU A CA 1
ATOM 813 C C . GLU A 1 126 ? 105.941 38.774 90.667 1.00 9.61 103 GLU A C 1
ATOM 814 O O . GLU A 1 126 ? 105.371 38.106 89.794 1.00 10.90 103 GLU A O 1
ATOM 820 N N . LEU A 1 127 ? 106.512 39.936 90.399 1.00 9.35 104 LEU A N 1
ATOM 821 C CA . LEU A 1 127 ? 106.479 40.522 89.060 1.00 9.26 104 LEU A CA 1
ATOM 822 C C . LEU A 1 127 ? 107.288 39.702 88.077 1.00 9.22 104 LEU A C 1
ATOM 823 O O . LEU A 1 127 ? 106.886 39.523 86.941 1.00 10.24 104 LEU A O 1
ATOM 828 N N . LEU A 1 128 ? 108.456 39.225 88.492 1.00 9.56 105 LEU A N 1
ATOM 829 C CA . LEU A 1 128 ? 109.245 38.367 87.602 1.00 9.33 105 LEU A CA 1
ATOM 830 C C . LEU A 1 128 ? 108.481 37.097 87.294 1.00 10.03 105 LEU A C 1
ATOM 831 O O . LEU A 1 128 ? 108.456 36.658 86.153 1.00 10.81 105 LEU A O 1
ATOM 836 N N . ALA A 1 129 ? 107.890 36.477 88.317 1.00 10.68 106 ALA A N 1
ATOM 837 C CA . ALA A 1 129 ? 107.063 35.303 88.096 1.00 10.94 106 ALA A CA 1
ATOM 838 C C . ALA A 1 129 ? 105.937 35.545 87.120 1.00 10.40 106 ALA A C 1
ATOM 839 O O . ALA A 1 129 ? 105.656 34.701 86.283 1.00 11.33 106 ALA A O 1
ATOM 841 N N . ASN A 1 130 ? 105.328 36.712 87.211 1.00 10.29 107 ASN A N 1
ATOM 842 C CA . ASN A 1 130 ? 104.267 37.069 86.279 1.00 9.83 107 ASN A CA 1
ATOM 843 C C . ASN A 1 130 ? 104.718 37.022 84.805 1.00 9.28 107 ASN A C 1
ATOM 844 O O . ASN A 1 130 ? 103.943 36.619 83.951 1.00 10.36 107 ASN A O 1
ATOM 849 N N . CYS A 1 131 ? 105.946 37.452 84.515 1.00 9.35 108 CYS A N 1
ATOM 850 C CA . CYS A 1 131 ? 106.438 37.382 83.139 1.00 10.03 108 CYS A CA 1
ATOM 851 C C . CYS A 1 131 ? 106.267 35.955 82.596 1.00 10.09 108 CYS A C 1
ATOM 852 O O . CYS A 1 131 ? 105.796 35.732 81.465 1.00 11.23 108 CYS A O 1
ATOM 855 N N . TYR A 1 132 ? 106.712 34.994 83.405 1.00 10.60 109 TYR A N 1
ATOM 856 C CA . TYR A 1 132 ? 106.680 33.582 83.000 1.00 11.55 109 TYR A CA 1
ATOM 857 C C . TYR A 1 132 ? 105.257 33.062 82.915 1.00 11.31 109 TYR A C 1
ATOM 858 O O . TYR A 1 132 ? 104.864 32.434 81.931 1.00 12.60 109 TYR A O 1
ATOM 867 N N . ARG A 1 133 ? 104.487 33.312 83.965 1.00 11.80 110 ARG A N 1
ATOM 868 C CA . ARG A 1 133 ? 103.144 32.799 84.016 1.00 12.84 110 ARG A CA 1
ATOM 869 C C . ARG A 1 133 ? 102.294 33.379 82.900 1.00 12.08 110 ARG A C 1
ATOM 870 O O . ARG A 1 133 ? 101.532 32.662 82.276 1.00 13.97 110 ARG A O 1
ATOM 878 N N . ASN A 1 134 ? 102.418 34.668 82.648 1.00 10.68 111 ASN A N 1
ATOM 879 C CA . ASN A 1 134 ? 101.570 35.309 81.638 1.00 10.94 111 ASN A CA 1
ATOM 880 C C . ASN A 1 134 ? 101.977 34.865 80.221 1.00 11.60 111 ASN A C 1
ATOM 881 O O . ASN A 1 134 ? 101.113 34.687 79.348 1.00 11.98 111 ASN A O 1
ATOM 886 N N . ALA A 1 135 ? 103.279 34.690 79.986 1.00 10.88 112 ALA A N 1
ATOM 887 C CA . ALA A 1 135 ? 103.710 34.151 78.690 1.00 10.96 112 ALA A CA 1
ATOM 888 C C . ALA A 1 135 ? 103.194 32.736 78.478 1.00 11.30 112 ALA A C 1
ATOM 889 O O . ALA A 1 135 ? 102.707 32.416 77.390 1.00 12.36 112 ALA A O 1
ATOM 891 N N . LEU A 1 136 ? 103.331 31.887 79.500 1.00 11.70 113 LEU A N 1
ATOM 892 C CA . LEU A 1 136 ? 102.858 30.505 79.388 1.00 12.40 113 LEU A CA 1
ATOM 893 C C . LEU A 1 136 ? 101.348 30.439 79.224 1.00 13.10 113 LEU A C 1
ATOM 894 O O . LEU A 1 136 ? 100.849 29.597 78.460 1.00 13.93 113 LEU A O 1
ATOM 899 N N . GLU A 1 137 ? 100.608 31.297 79.936 1.00 13.16 114 GLU A N 1
ATOM 900 C CA . GLU A 1 137 ? 99.161 31.330 79.788 1.00 14.53 114 GLU A CA 1
ATOM 901 C C . GLU A 1 137 ? 98.764 31.662 78.347 1.00 13.37 114 GLU A C 1
ATOM 902 O O . GLU A 1 137 ? 97.841 31.049 77.789 1.00 15.02 114 GLU A O 1
ATOM 908 N N . LEU A 1 138 ? 99.473 32.606 77.734 1.00 12.67 115 LEU A N 1
ATOM 909 C CA . LEU A 1 138 ? 99.173 32.986 76.358 1.00 14.21 115 LEU A CA 1
ATOM 910 C C . LEU A 1 138 ? 99.478 31.817 75.392 1.00 14.06 115 LEU A C 1
ATOM 911 O O . LEU A 1 138 ? 98.674 31.511 74.505 1.00 15.49 115 LEU A O 1
ATOM 916 N N . VAL A 1 139 ? 100.612 31.132 75.582 1.00 13.27 116 VAL A N 1
ATOM 917 C CA . VAL A 1 139 ? 100.913 29.925 74.808 1.00 13.94 116 VAL A CA 1
ATOM 918 C C . VAL A 1 139 ? 99.824 28.857 74.997 1.00 15.24 116 VAL A C 1
ATOM 919 O O . VAL A 1 139 ? 99.412 28.201 74.025 1.00 17.89 116 VAL A O 1
ATOM 923 N N . LYS A 1 140 ? 99.348 28.674 76.227 1.00 14.02 117 LYS A N 1
ATOM 924 C CA . LYS A 1 140 ? 98.315 27.660 76.514 1.00 15.58 117 LYS A CA 1
ATOM 925 C C . LYS A 1 140 ? 97.027 28.004 75.775 1.00 15.68 117 LYS A C 1
ATOM 926 O O . LYS A 1 140 ? 96.498 27.186 75.003 1.00 19.47 117 LYS A O 1
ATOM 932 N N . VAL A 1 141 ? 96.538 29.217 75.980 1.00 16.97 118 VAL A N 1
ATOM 933 C CA . VAL A 1 141 ? 95.217 29.574 75.430 1.00 18.24 118 VAL A CA 1
ATOM 934 C C . VAL A 1 141 ? 95.232 29.684 73.914 1.00 19.19 118 VAL A C 1
ATOM 935 O O . VAL A 1 141 ? 94.257 29.318 73.282 1.00 21.32 118 VAL A O 1
ATOM 939 N N . LYS A 1 142 ? 96.338 30.146 73.339 1.00 17.36 119 LYS A N 1
ATOM 940 C CA . LYS A 1 142 ? 96.448 30.258 71.891 1.00 16.40 119 LYS A CA 1
ATOM 941 C C . LYS A 1 142 ? 96.985 28.979 71.214 1.00 15.15 119 LYS A C 1
ATOM 942 O O . LYS A 1 142 ? 97.087 28.937 69.986 1.00 18.03 119 LYS A O 1
ATOM 948 N N . LYS A 1 143 ? 97.292 27.945 71.995 1.00 16.02 120 LYS A N 1
ATOM 949 C CA . LYS A 1 143 ? 97.751 26.651 71.478 1.00 16.62 120 LYS A CA 1
ATOM 950 C C . LYS A 1 143 ? 99.026 26.791 70.628 1.00 14.55 120 LYS A C 1
ATOM 951 O O . LYS A 1 143 ? 99.199 26.193 69.556 1.00 15.94 120 LYS A O 1
ATOM 957 N N . LEU A 1 144 ? 99.950 27.598 71.132 1.00 13.87 121 LEU A N 1
ATOM 958 C CA . LEU A 1 144 ? 101.170 27.909 70.366 1.00 13.64 121 LEU A CA 1
ATOM 959 C C . LEU A 1 144 ? 102.305 26.870 70.467 1.00 13.25 121 LEU A C 1
ATOM 960 O O . LEU A 1 144 ? 103.292 26.988 69.748 1.00 13.67 121 LEU A O 1
ATOM 965 N N . SER A 1 145 ? 102.163 25.871 71.350 1.00 13.18 122 SER A N 1
ATOM 966 C CA . SER A 1 145 ? 102.926 24.605 71.326 1.00 14.05 122 SER A CA 1
ATOM 967 C C . SER A 1 145 ? 104.353 24.602 71.874 1.00 13.87 122 SER A C 1
ATOM 968 O O . SER A 1 145 ? 104.726 23.654 72.572 1.00 16.10 122 SER A O 1
ATOM 971 N N . SER A 1 146 ? 105.152 25.619 71.562 1.00 12.82 123 SER A N 1
ATOM 972 C CA . SER A 1 146 ? 106.536 25.625 71.979 1.00 13.22 123 SER A CA 1
ATOM 973 C C . SER A 1 146 ? 107.008 27.053 72.153 1.00 12.46 123 SER A C 1
ATOM 974 O O . SER A 1 146 ? 106.637 27.931 71.373 1.00 12.73 123 SER A O 1
ATOM 977 N N . ILE A 1 147 ? 107.855 27.234 73.147 1.00 12.55 124 ILE A N 1
ATOM 978 C CA . ILE A 1 147 ? 108.293 28.563 73.556 1.00 12.16 124 ILE A CA 1
ATOM 979 C C . ILE A 1 147 ? 109.653 28.481 74.212 1.00 11.24 124 ILE A C 1
ATOM 980 O O . ILE A 1 147 ? 109.924 27.541 74.956 1.00 13.77 124 ILE A O 1
ATOM 985 N N . SER A 1 148 ? 110.503 29.448 73.895 1.00 10.92 125 SER A N 1
ATOM 986 C CA . SER A 1 148 ? 111.788 29.654 74.551 1.00 11.96 125 SER A CA 1
ATOM 987 C C . SER A 1 148 ? 111.790 30.945 75.342 1.00 10.73 125 SER A C 1
ATOM 988 O O . SER A 1 148 ? 111.380 31.987 74.826 1.00 10.77 125 SER A O 1
ATOM 991 N N . PHE A 1 149 ? 112.319 30.867 76.559 1.00 10.95 126 PHE A N 1
ATOM 992 C CA . PHE A 1 149 ? 112.626 32.049 77.371 1.00 10.57 126 PHE A CA 1
ATOM 993 C C . PHE A 1 149 ? 114.121 32.317 77.450 1.00 10.16 126 PHE A C 1
ATOM 994 O O . PHE A 1 149 ? 114.881 31.380 77.606 1.00 12.24 126 PHE A O 1
ATOM 1002 N N . PRO A 1 150 ? 114.541 33.595 77.471 1.00 10.21 127 PRO A N 1
ATOM 1003 C CA . PRO A 1 150 ? 115.878 33.992 77.874 1.00 11.57 127 PRO A CA 1
ATOM 1004 C C . PRO A 1 150 ? 115.887 34.117 79.405 1.00 11.79 127 PRO A C 1
ATOM 1005 O O . PRO A 1 150 ? 114.870 33.869 80.057 1.00 12.50 127 PRO A O 1
ATOM 1009 N N . SER A 1 151 ? 117.006 34.554 79.970 1.00 13.28 128 SER A N 1
ATOM 1010 C CA . SER A 1 151 ? 117.083 34.885 81.381 1.00 12.83 128 SER A CA 1
ATOM 1011 C C . SER A 1 151 ? 116.583 36.316 81.648 1.00 12.66 128 SER A C 1
ATOM 1012 O O . SER A 1 151 ? 117.344 37.271 81.685 1.00 14.97 128 SER A O 1
ATOM 1015 N N . ILE A 1 152 ? 115.276 36.455 81.845 1.00 11.18 129 ILE A N 1
ATOM 1016 C CA . ILE A 1 152 ? 114.655 37.767 82.016 1.00 10.54 129 ILE A CA 1
ATOM 1017 C C . ILE A 1 152 ? 115.217 38.525 83.227 1.00 10.56 129 ILE A C 1
ATOM 1018 O O . ILE A 1 152 ? 115.398 37.939 84.277 1.00 12.18 129 ILE A O 1
ATOM 1023 N N . SER A 1 153 ? 115.499 39.814 83.026 1.00 10.07 130 SER A N 1
ATOM 1024 C CA . SER A 1 153 ? 115.955 40.780 84.061 1.00 10.83 130 SER A CA 1
ATOM 1025 C C . SER A 1 153 ? 117.415 40.673 84.503 1.00 11.05 130 SER A C 1
ATOM 1026 O O . SER A 1 153 ? 117.852 41.480 85.304 1.00 12.33 130 SER A O 1
ATOM 1029 N N . THR A 1 154 ? 118.159 39.689 83.990 1.00 13.30 131 THR A N 1
ATOM 1030 C CA . THR A 1 154 ? 119.534 39.465 84.473 1.00 14.93 131 THR A CA 1
ATOM 1031 C C . THR A 1 154 ? 120.622 40.122 83.615 1.00 16.11 131 THR A C 1
ATOM 1032 O O . THR A 1 154 ? 121.810 39.855 83.815 1.00 20.16 131 THR A O 1
ATOM 1036 N N . GLY A 1 155 ? 120.242 41.009 82.700 1.00 14.47 132 GLY A N 1
ATOM 1037 C CA . GLY A 1 155 ? 121.206 41.813 81.963 1.00 16.29 132 GLY A CA 1
ATOM 1038 C C . GLY A 1 155 ? 121.160 43.226 82.509 1.00 13.88 132 GLY A C 1
ATOM 1039 O O . GLY A 1 155 ? 121.477 43.451 83.688 1.00 13.79 132 GLY A O 1
ATOM 1040 N N . VAL A 1 156 ? 120.765 44.194 81.689 1.00 13.39 133 VAL A N 1
ATOM 1041 C CA . VAL A 1 156 ? 120.713 45.600 82.088 1.00 13.91 133 VAL A CA 1
ATOM 1042 C C . VAL A 1 156 ? 119.870 45.817 83.336 1.00 11.65 133 VAL A C 1
ATOM 1043 O O . VAL A 1 156 ? 120.140 46.733 84.092 1.00 12.33 133 VAL A O 1
ATOM 1047 N N . TYR A 1 157 ? 118.855 44.972 83.555 1.00 11.85 134 TYR A N 1
ATOM 1048 C CA . TYR A 1 157 ? 118.011 45.120 84.716 1.00 10.76 134 TYR A CA 1
ATOM 1049 C C . TYR A 1 157 ? 118.579 44.537 86.025 1.00 11.60 134 TYR A C 1
ATOM 1050 O O . TYR A 1 157 ? 117.942 44.640 87.083 1.00 11.21 134 TYR A O 1
ATOM 1059 N N . GLY A 1 158 ? 119.781 43.959 85.965 1.00 11.94 135 GLY A N 1
ATOM 1060 C CA . GLY A 1 158 ? 120.587 43.711 87.162 1.00 13.70 135 GLY A CA 1
ATOM 1061 C C . GLY A 1 158 ? 120.191 42.645 88.133 1.00 13.97 135 GLY A C 1
ATOM 1062 O O . GLY A 1 158 ? 120.769 42.572 89.221 1.00 16.49 135 GLY A O 1
ATOM 1063 N N . TYR A 1 159 ? 119.233 41.792 87.777 1.00 12.79 136 TYR A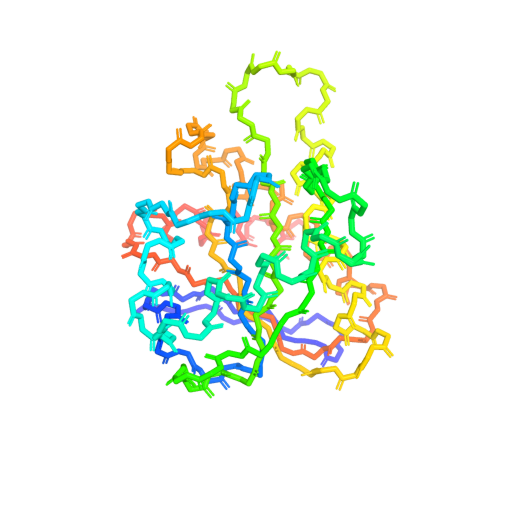 N 1
ATOM 1064 C CA . TYR A 1 159 ? 118.716 40.802 88.745 1.00 12.24 136 TYR A CA 1
ATOM 1065 C C . TYR A 1 159 ? 119.756 39.686 88.910 1.00 13.56 136 TYR A C 1
ATOM 1066 O O . TYR A 1 159 ? 120.193 39.137 87.912 1.00 15.48 136 TYR A O 1
ATOM 1075 N N . PRO A 1 160 ? 120.170 39.346 90.153 1.00 14.82 137 PRO A N 1
ATOM 1076 C CA . PRO A 1 160 ? 121.114 38.249 90.334 1.00 15.56 137 PRO A CA 1
ATOM 1077 C C . PRO A 1 160 ? 120.602 36.933 89.744 1.00 15.70 137 PRO A C 1
ATOM 1078 O O . PRO A 1 160 ? 119.449 36.540 89.983 1.00 15.91 137 PRO A O 1
ATOM 1082 N N . ILE A 1 161 ? 121.446 36.288 88.949 1.00 17.21 138 ILE A N 1
ATOM 1083 C CA . ILE A 1 161 ? 121.083 35.077 88.203 1.00 18.70 138 ILE A CA 1
ATOM 1084 C C . ILE A 1 161 ? 120.649 33.946 89.131 1.00 16.43 138 ILE A C 1
ATOM 1085 O O . ILE A 1 161 ? 119.702 33.243 88.816 1.00 18.89 138 ILE A O 1
ATOM 1090 N N . HIS A 1 162 ? 121.304 33.766 90.280 1.00 17.15 139 HIS A N 1
ATOM 1091 C CA . HIS A 1 162 ? 120.881 32.690 91.173 1.00 18.44 139 HIS A CA 1
ATOM 1092 C C . HIS A 1 162 ? 119.433 32.832 91.629 1.00 20.22 139 HIS A C 1
ATOM 1093 O O . HIS A 1 162 ? 118.682 31.867 91.606 1.00 22.85 139 HIS A O 1
ATOM 1100 N N . GLU A 1 163 ? 119.039 34.045 92.005 1.00 17.56 140 GLU A N 1
ATOM 1101 C CA . GLU 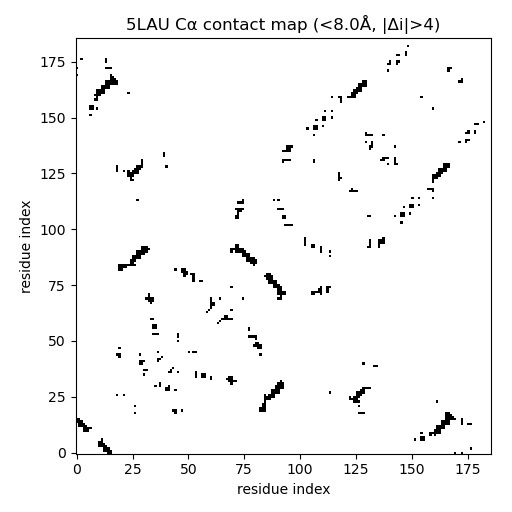A 1 163 ? 117.656 34.277 92.472 1.00 17.49 140 GLU A CA 1
ATOM 1102 C C . GLU A 1 163 ? 116.660 34.256 91.311 1.00 15.61 140 GLU A C 1
ATOM 1103 O O . GLU A 1 163 ? 115.577 33.661 91.428 1.00 16.82 140 GLU A O 1
ATOM 1109 N N . ALA A 1 164 ? 117.028 34.878 90.201 1.00 14.49 141 ALA A N 1
ATOM 1110 C CA . ALA A 1 164 ? 116.139 34.887 89.017 1.00 14.63 141 ALA A CA 1
ATOM 1111 C C . ALA A 1 164 ? 115.879 33.490 88.508 1.00 14.24 141 ALA A C 1
ATOM 1112 O O . ALA A 1 164 ? 114.746 33.155 88.150 1.00 14.85 141 ALA A O 1
ATOM 1114 N N . ALA A 1 165 ? 116.942 32.679 88.435 1.00 14.89 142 ALA A N 1
ATOM 1115 C CA . ALA A 1 165 ? 116.794 31.328 87.898 1.00 15.97 142 ALA A CA 1
ATOM 1116 C C . ALA A 1 165 ? 115.837 30.511 88.751 1.00 16.73 142 ALA A C 1
ATOM 1117 O O . ALA A 1 165 ? 115.023 29.763 88.228 1.00 17.52 142 ALA A O 1
ATOM 1119 N N . ALA A 1 166 ? 115.938 30.671 90.074 1.00 17.30 143 ALA A N 1
ATOM 1120 C CA . ALA A 1 166 ? 115.047 29.965 90.984 1.00 17.65 143 ALA A CA 1
ATOM 1121 C C . ALA A 1 166 ? 113.567 30.334 90.766 1.00 15.84 143 ALA A C 1
ATOM 1122 O O . ALA A 1 166 ? 112.701 29.465 90.732 1.00 19.44 143 ALA A O 1
ATOM 1124 N N . ILE A 1 167 ? 113.288 31.625 90.595 1.00 15.29 144 ILE A N 1
ATOM 1125 C CA . ILE A 1 167 ? 111.932 32.110 90.332 1.00 14.58 144 ILE A CA 1
ATOM 1126 C C . ILE A 1 167 ? 111.419 31.595 88.982 1.00 14.29 144 ILE A C 1
ATOM 1127 O O . ILE A 1 167 ? 110.265 31.118 88.882 1.00 16.60 144 ILE A O 1
ATOM 1132 N N . ALA A 1 168 ? 112.270 31.702 87.949 1.00 14.66 145 ALA A N 1
ATOM 1133 C CA . ALA A 1 168 ? 111.899 31.265 86.601 1.00 14.48 145 ALA A CA 1
ATOM 1134 C C . ALA A 1 168 ? 111.528 29.785 86.617 1.00 14.39 145 ALA A C 1
ATOM 1135 O O . ALA A 1 168 ? 110.463 29.410 86.149 1.00 15.15 145 ALA A O 1
ATOM 1137 N N . LEU A 1 169 ? 112.411 28.943 87.161 1.00 14.23 146 LEU A N 1
ATOM 1138 C CA . LEU A 1 169 ? 112.172 27.510 87.155 1.00 16.33 146 LEU A CA 1
ATOM 1139 C C . LEU A 1 169 ? 110.988 27.111 88.026 1.00 16.03 146 LEU A C 1
ATOM 1140 O O . LEU A 1 169 ? 110.190 26.293 87.627 1.00 18.09 146 LEU A O 1
ATOM 1145 N N . GLN A 1 170 ? 110.880 27.680 89.221 1.00 17.39 147 GLN A N 1
ATOM 1146 C CA . GLN A 1 170 ? 109.728 27.391 90.065 1.00 19.66 147 GLN A CA 1
ATOM 1147 C C . GLN A 1 170 ? 108.407 27.730 89.379 1.00 16.82 147 GLN A C 1
ATOM 1148 O O . GLN A 1 170 ? 107.446 26.970 89.435 1.00 19.26 147 GLN A O 1
ATOM 1154 N N . THR A 1 171 ? 108.382 28.874 88.701 1.00 15.34 148 THR A N 1
ATOM 1155 C CA . THR A 1 171 ? 107.172 29.342 88.078 1.00 15.06 148 THR A CA 1
ATOM 1156 C C . THR A 1 171 ? 106.827 28.448 86.899 1.00 15.18 148 THR A C 1
ATOM 1157 O O . THR A 1 171 ? 105.663 28.060 86.720 1.00 16.99 148 THR A O 1
ATOM 1161 N N . ILE A 1 172 ? 107.836 28.154 86.083 1.00 14.52 149 ILE A N 1
ATOM 1162 C CA . ILE A 1 172 ? 107.619 27.324 84.900 1.00 15.59 149 ILE A CA 1
ATOM 1163 C C . ILE A 1 172 ? 107.174 25.913 85.322 1.00 16.78 149 ILE A C 1
ATOM 1164 O O . ILE A 1 172 ? 106.189 25.375 84.805 1.00 17.46 149 ILE A O 1
ATOM 1169 N N . ILE A 1 173 ? 107.891 25.315 86.268 1.00 17.59 150 ILE A N 1
ATOM 1170 C CA . ILE A 1 173 ? 107.568 23.975 86.695 1.00 18.59 150 ILE A CA 1
ATOM 1171 C C . ILE A 1 173 ? 106.148 23.893 87.253 1.00 19.97 150 ILE A C 1
ATOM 1172 O O . ILE A 1 173 ? 105.388 22.987 86.884 1.00 20.30 150 ILE A O 1
ATOM 1177 N N . GLN A 1 174 ? 105.780 24.831 88.128 1.00 18.94 151 GLN A N 1
ATOM 1178 C CA . GLN A 1 174 ? 104.425 24.798 88.701 1.00 20.43 151 GLN A CA 1
ATOM 1179 C C . GLN A 1 174 ? 103.368 24.922 87.600 1.00 19.49 151 GLN A C 1
ATOM 1180 O O . GLN A 1 174 ? 102.356 24.214 87.629 1.00 21.90 151 GLN A O 1
ATOM 1186 N N . PHE A 1 175 ? 103.610 25.805 86.632 1.00 18.05 152 PHE A N 1
ATOM 1187 C CA . PHE A 1 175 ? 102.667 25.971 85.532 1.00 18.62 152 PHE A CA 1
ATOM 1188 C C . PHE A 1 175 ? 102.523 24.676 84.730 1.00 19.75 152 PHE A C 1
ATOM 1189 O O . PHE A 1 175 ? 101.408 24.261 84.402 1.00 20.38 152 PHE A O 1
ATOM 1197 N N . LEU A 1 176 ? 103.647 24.030 84.440 1.00 18.19 153 LEU A N 1
ATOM 1198 C CA . LEU A 1 176 ? 103.640 22.801 83.635 1.00 20.11 153 LEU A CA 1
ATOM 1199 C C . LEU A 1 176 ? 103.025 21.622 84.392 1.00 20.65 153 LEU A C 1
ATOM 1200 O O . LEU A 1 176 ? 102.460 20.727 83.770 1.00 23.44 153 LEU A O 1
ATOM 1205 N N . GLN A 1 177 ? 103.089 21.634 85.723 1.00 21.88 154 GLN A N 1
ATOM 1206 C CA . GLN A 1 177 ? 102.389 20.623 86.523 1.00 22.87 154 GLN A CA 1
ATOM 1207 C C . GLN A 1 177 ? 100.864 20.714 86.426 1.00 25.32 154 GLN A C 1
ATOM 1208 O O . GLN A 1 177 ? 100.185 19.706 86.572 1.00 30.18 154 GLN A O 1
ATOM 1214 N N . GLU A 1 178 ? 100.338 21.915 86.194 1.00 25.51 155 GLU A N 1
ATOM 1215 C CA . GLU A 1 178 ? 98.900 22.175 86.242 1.00 27.86 155 GLU A CA 1
ATOM 1216 C C . GLU A 1 178 ? 98.249 22.424 84.879 1.00 27.03 155 GLU A C 1
ATOM 1217 O O . GLU A 1 178 ? 97.028 22.567 84.807 1.00 29.20 155 GLU A O 1
ATOM 1223 N N . ASN A 1 179 ? 99.046 22.516 83.813 1.00 24.20 156 ASN A N 1
ATOM 1224 C CA . ASN A 1 179 ? 98.533 22.949 82.501 1.00 23.41 156 ASN A CA 1
ATOM 1225 C C . ASN A 1 179 ? 99.217 22.220 81.360 1.00 24.78 156 ASN A C 1
ATOM 1226 O O . ASN A 1 179 ? 100.403 21.891 81.457 1.00 25.26 156 ASN A O 1
ATOM 1231 N N . ASP A 1 180 ? 98.463 22.006 80.283 1.00 26.94 157 ASP A N 1
ATOM 1232 C CA . ASP A 1 180 ? 98.983 21.486 79.027 1.00 27.27 157 ASP A CA 1
ATOM 1233 C C . ASP A 1 180 ? 99.464 22.674 78.193 1.00 24.82 157 ASP A C 1
ATOM 1234 O O . ASP A 1 180 ? 98.656 23.522 77.787 1.00 26.97 157 ASP A O 1
ATOM 1239 N N . VAL A 1 181 ? 100.773 22.720 77.945 1.00 22.41 158 VAL A N 1
ATOM 1240 C CA . VAL A 1 181 ? 101.427 23.813 77.213 1.00 21.67 158 VAL A CA 1
ATOM 1241 C C . VAL A 1 181 ? 102.166 23.287 75.982 1.00 22.17 158 VAL A C 1
ATOM 1242 O O . VAL A 1 181 ? 101.943 23.790 74.869 1.00 22.52 158 VAL A O 1
ATOM 1246 N N . GLY A 1 182 ? 103.072 22.330 76.203 1.00 18.29 159 GLY A N 1
ATOM 1247 C CA . GLY A 1 182 ? 103.910 21.720 75.165 1.00 19.26 159 GLY A CA 1
ATOM 1248 C C . GLY A 1 182 ? 105.379 21.748 75.585 1.00 16.41 159 GLY A C 1
ATOM 1249 O O . GLY A 1 182 ? 105.725 21.297 76.683 1.00 19.38 159 GLY A O 1
ATOM 1250 N N . LEU A 1 183 ? 106.240 22.303 74.726 1.00 16.10 160 LEU A N 1
ATOM 1251 C CA . LEU A 1 183 ? 107.686 22.351 74.939 1.00 15.94 160 LEU A CA 1
ATOM 1252 C C . LEU A 1 183 ? 108.089 23.755 75.430 1.00 15.67 160 LEU A C 1
ATOM 1253 O O . LEU A 1 183 ? 107.784 24.779 74.776 1.00 15.68 160 LEU A O 1
ATOM 1258 N N . VAL A 1 184 ? 108.816 23.786 76.547 1.00 14.84 161 VAL A N 1
ATOM 1259 C CA . VAL A 1 184 ? 109.348 25.037 77.083 1.00 15.99 161 VAL A CA 1
ATOM 1260 C C . VAL A 1 184 ? 110.862 24.906 77.170 1.00 14.52 161 VAL A C 1
ATOM 1261 O O . VAL A 1 184 ? 111.362 23.954 77.769 1.00 18.03 161 VAL A O 1
ATOM 1265 N N . LYS A 1 185 ? 111.578 25.832 76.540 1.00 14.41 162 LYS A N 1
ATOM 1266 C CA . LYS A 1 185 ? 113.022 25.895 76.665 1.00 15.40 162 LYS A CA 1
ATOM 1267 C C . LYS A 1 185 ? 113.391 27.150 77.420 1.00 13.77 162 LYS A C 1
ATOM 1268 O O . LYS A 1 185 ? 112.716 28.175 77.284 1.00 13.84 162 LYS A O 1
ATOM 1274 N N . VAL A 1 186 ? 114.465 27.061 78.198 1.00 14.23 163 VAL A N 1
ATOM 1275 C CA . VAL A 1 186 ? 115.189 28.238 78.681 1.00 14.28 163 VAL A CA 1
ATOM 1276 C C . VAL A 1 186 ? 116.527 28.228 77.947 1.00 13.55 163 VAL A C 1
ATOM 1277 O O . VAL A 1 186 ? 117.297 27.262 78.046 1.00 15.86 163 VAL A O 1
ATOM 1281 N N . VAL A 1 187 ? 116.785 29.309 77.207 1.00 13.09 164 VAL A N 1
ATOM 1282 C CA . VAL A 1 187 ? 117.935 29.421 76.330 1.00 13.81 164 VAL A CA 1
ATOM 1283 C C . VAL A 1 187 ? 118.872 30.424 76.967 1.00 15.95 164 VAL A C 1
ATOM 1284 O O . VAL A 1 187 ? 118.533 31.612 77.096 1.00 15.72 164 VAL A O 1
ATOM 1288 N N . LEU A 1 188 ? 120.030 29.927 77.401 1.00 18.22 165 LEU A N 1
ATOM 1289 C CA . LEU A 1 188 ? 121.026 30.749 78.096 1.00 19.56 165 LEU A CA 1
ATOM 1290 C C . LEU A 1 188 ? 122.209 31.031 77.196 1.00 20.10 165 LEU A C 1
ATOM 1291 O O . LEU A 1 188 ? 122.748 30.150 76.529 1.00 18.79 165 LEU A O 1
ATOM 1296 N N . PHE A 1 189 ? 122.633 32.276 77.230 1.00 25.70 166 PHE A N 1
ATOM 1297 C CA . PHE A 1 189 ? 123.643 32.763 76.348 1.00 26.99 166 PHE A CA 1
ATOM 1298 C C . PHE A 1 189 ? 125.036 32.351 76.830 1.00 24.75 166 PHE A C 1
ATOM 1299 O O . PHE A 1 189 ? 125.964 32.296 76.031 1.00 27.20 166 PHE A O 1
ATOM 1307 N N . SER A 1 190 ? 125.166 31.987 78.108 1.00 28.16 167 SER A N 1
ATOM 1308 C CA . SER A 1 190 ? 126.461 31.550 78.663 1.00 32.13 167 SER A CA 1
ATOM 1309 C C . SER A 1 190 ? 126.426 30.193 79.381 1.00 32.83 167 SER A C 1
ATOM 1310 O O . SER A 1 190 ? 125.416 29.817 79.989 1.00 33.50 167 SER A O 1
ATOM 1313 N N . GLU A 1 191 ? 127.560 29.488 79.335 1.00 34.49 168 GLU A N 1
ATOM 1314 C CA . GLU A 1 191 ? 127.762 28.269 80.127 1.00 35.87 168 GLU A CA 1
ATOM 1315 C C . GLU A 1 191 ? 127.543 28.517 81.631 1.00 32.11 168 GLU A C 1
ATOM 1316 O O . GLU A 1 191 ? 127.011 27.644 82.325 1.00 34.00 168 GLU A O 1
ATOM 1318 N N . ARG A 1 192 ? 127.946 29.697 82.122 1.00 32.36 169 ARG A N 1
ATOM 1319 C CA . ARG A 1 192 ? 127.800 30.055 83.545 1.00 32.47 169 ARG A CA 1
ATOM 1320 C C . ARG A 1 192 ? 126.334 30.159 83.939 1.00 29.21 169 ARG A C 1
ATOM 1321 O O . ARG A 1 192 ? 125.908 29.545 84.921 1.00 28.69 169 ARG A O 1
ATOM 1323 N N . ASP A 1 193 ? 125.565 30.928 83.167 1.00 28.87 170 ASP A N 1
ATOM 1324 C CA . ASP A 1 193 ? 124.114 30.994 83.386 1.00 25.78 170 ASP A CA 1
ATOM 1325 C C . ASP A 1 193 ? 123.497 29.606 83.288 1.00 24.59 170 ASP A C 1
ATOM 1326 O O . ASP A 1 193 ? 122.711 29.227 84.140 1.00 24.62 170 ASP A O 1
ATOM 1331 N N . TYR A 1 194 ? 123.882 28.839 82.270 1.00 25.33 171 TYR A N 1
ATOM 1332 C CA . TYR A 1 194 ? 123.401 27.465 82.137 1.00 26.15 171 TYR A CA 1
ATOM 1333 C C . TYR A 1 194 ? 123.720 26.611 83.383 1.00 25.27 171 TYR A C 1
ATOM 1334 O O . TYR A 1 194 ? 122.851 25.922 83.907 1.00 26.06 171 TYR A O 1
ATOM 1343 N N . SER A 1 195 ? 124.970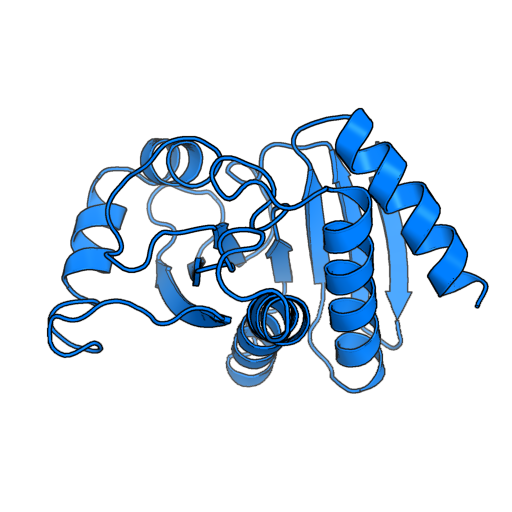 26.647 83.841 1.00 27.88 172 SER A N 1
ATOM 1344 C CA . SER A 1 195 ? 125.386 25.823 84.986 1.00 29.64 172 SER A CA 1
ATOM 1345 C C . SER A 1 195 ? 124.569 26.169 86.236 1.00 27.33 172 SER A C 1
ATOM 1346 O O . SER A 1 195 ? 124.189 25.275 86.979 1.00 29.72 172 SER A O 1
ATOM 1349 N N . ILE A 1 196 ? 124.242 27.453 86.415 1.00 27.43 173 ILE A N 1
ATOM 1350 C CA . ILE A 1 196 ? 123.370 27.880 87.510 1.00 25.58 173 ILE A CA 1
ATOM 1351 C C . ILE A 1 196 ? 121.944 27.326 87.372 1.00 23.67 173 ILE A C 1
ATOM 1352 O O . ILE A 1 196 ? 121.387 26.810 88.339 1.00 24.22 173 ILE A O 1
ATOM 1357 N N . TYR A 1 197 ? 121.369 27.411 86.177 1.00 23.53 174 TYR A N 1
ATOM 1358 C CA . TYR A 1 197 ? 120.073 26.775 85.916 1.00 22.02 174 TYR A CA 1
ATOM 1359 C C . TYR A 1 197 ? 120.079 25.260 86.118 1.00 22.49 174 TYR A C 1
ATOM 1360 O O . TYR A 1 197 ? 119.112 24.693 86.631 1.00 25.95 174 TYR A O 1
ATOM 1369 N N . GLN A 1 198 ? 121.163 24.612 85.697 1.00 25.94 175 GLN A N 1
ATOM 1370 C CA . GLN A 1 198 ? 121.290 23.168 85.815 1.00 26.96 175 GLN A CA 1
ATOM 1371 C C . GLN A 1 198 ? 121.244 22.736 87.278 1.00 27.96 175 GLN A C 1
ATOM 1372 O O . GLN A 1 198 ? 120.534 21.792 87.622 1.00 31.74 175 GLN A O 1
ATOM 1378 N N . GLU A 1 199 ? 121.959 23.457 88.140 1.00 31.16 176 GLU A N 1
ATOM 1379 C CA . GLU A 1 199 ? 121.971 23.135 89.575 1.00 33.98 176 GLU A CA 1
ATOM 1380 C C . GLU A 1 199 ? 120.587 23.314 90.201 1.00 35.71 176 GLU A C 1
ATOM 1381 O O . GLU A 1 199 ? 120.127 22.429 90.923 1.00 41.70 176 GLU A O 1
ATOM 1383 N N . LYS A 1 200 ? 119.924 24.434 89.899 1.00 31.84 177 LYS A N 1
ATOM 1384 C CA . LYS A 1 200 ? 118.587 24.717 90.444 1.00 33.76 177 LYS A CA 1
ATOM 1385 C C . LYS A 1 200 ? 117.547 23.699 89.973 1.00 29.83 177 LYS A C 1
ATOM 1386 O O . LYS A 1 200 ? 116.703 23.272 90.756 1.00 35.49 177 LYS A O 1
ATOM 1392 N N . LEU A 1 201 ? 117.605 23.329 88.691 1.00 27.12 178 LEU A N 1
ATOM 1393 C CA . LEU A 1 201 ? 116.629 22.407 88.104 1.00 28.54 178 LEU A CA 1
ATOM 1394 C C . LEU A 1 201 ? 116.733 21.019 88.715 1.00 33.87 178 LEU A C 1
ATOM 1395 O O . LEU A 1 201 ? 115.715 20.400 89.033 1.00 35.42 178 LEU A O 1
ATOM 1400 N N . LYS A 1 202 ? 117.974 20.549 88.864 1.00 37.63 179 LYS A N 1
ATOM 1401 C CA . LYS A 1 202 ? 118.285 19.299 89.565 1.00 38.76 179 LYS A CA 1
ATOM 1402 C C . LYS A 1 202 ? 117.670 19.269 90.967 1.00 43.39 179 LYS A C 1
ATOM 1403 O O . LYS A 1 202 ? 117.089 18.257 91.371 1.00 47.24 179 LYS A O 1
ATOM 1405 N N . TYR A 1 203 ? 117.800 20.385 91.689 1.00 39.66 180 TYR A N 1
ATOM 1406 C CA . TYR A 1 203 ? 117.246 20.535 93.043 1.00 42.58 180 TYR A CA 1
ATOM 1407 C C . TYR A 1 203 ? 115.715 20.504 93.064 1.00 40.11 180 TYR A C 1
ATOM 1408 O O . TYR A 1 203 ? 115.125 19.860 93.927 1.00 43.88 180 TYR A O 1
ATOM 1417 N N . LEU A 1 204 ? 115.082 21.214 92.131 1.00 39.47 181 LEU A N 1
ATOM 1418 C CA . LEU A 1 204 ? 113.617 21.220 92.029 1.00 41.12 181 LEU A CA 1
ATOM 1419 C C . LEU A 1 204 ? 113.058 19.876 91.543 1.00 45.55 181 LEU A C 1
ATOM 1420 O O . LEU A 1 204 ? 112.006 19.440 92.013 1.00 44.93 181 LEU A O 1
ATOM 1425 N N . ILE A 1 205 ? 113.767 19.228 90.616 1.00 51.07 182 ILE A N 1
ATOM 1426 C CA . ILE A 1 205 ? 113.393 17.897 90.121 1.00 56.35 182 ILE A CA 1
ATOM 1427 C C . ILE A 1 205 ? 113.497 16.821 91.208 1.00 61.37 182 ILE A C 1
ATOM 1428 O O . ILE A 1 205 ? 112.653 15.923 91.274 1.00 65.80 182 ILE A O 1
ATOM 1430 N N . GLU A 1 206 ? 114.529 16.912 92.048 1.00 64.94 183 GLU A N 1
ATOM 1431 C CA . GLU A 1 206 ? 114.683 16.012 93.200 1.00 67.50 183 GLU A CA 1
ATOM 1432 C C . GLU A 1 206 ? 113.646 16.320 94.278 1.00 70.78 183 GLU A C 1
ATOM 1433 O O . GLU A 1 206 ? 113.011 15.411 94.808 1.00 75.91 183 GLU A O 1
ATOM 1435 N N . LYS A 1 207 ? 113.485 17.605 94.594 1.00 72.72 184 LYS A N 1
ATOM 1436 C CA . LYS A 1 207 ? 112.502 18.060 95.579 1.00 70.57 184 LYS A CA 1
ATOM 1437 C C . LYS A 1 207 ? 111.089 18.002 95.006 1.00 71.14 184 LYS A C 1
ATOM 1438 O O . LYS A 1 207 ? 110.462 16.944 94.975 1.00 75.28 184 LYS A O 1
#

CATH classif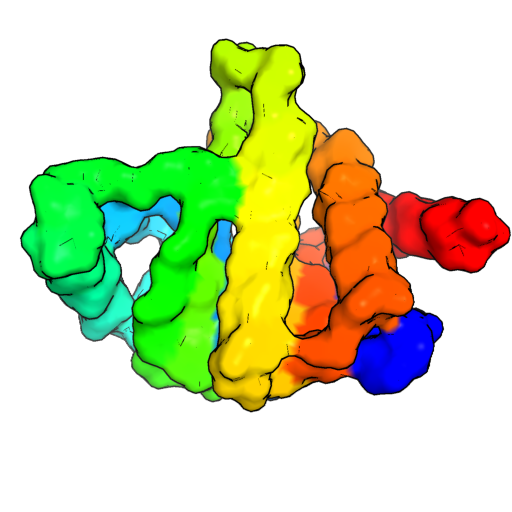ication: 3.40.220.10

Nearest PDB structures (foldseek):
  5lau-assembly1_A  TM=1.005E+00  e=7.753E-37  Oceanobacillus iheyensis HTE831
  5lbp-assembly1_A  TM=1.002E+00  e=5.637E-34  Oceanobacillus iheyensis HTE831
  5fud-assembly1_A  TM=1.000E+00  e=6.714E-34  Oceanobacillus iheyensis HTE831
  5l9q-assembly1_A  TM=9.992E-01  e=6.334E-34  Oceanobacillus iheyensis HTE831
  5lcc-assembly2_B  TM=9.952E-01  e=4.093E-33  Oceanobacillus iheyensis HTE831

Radius of gyration: 15.21 Å; Cα contacts (8 Å, |Δi|>4): 392; chains: 1; bounding box: 33×40×38 Å

InterPro domains:
  IP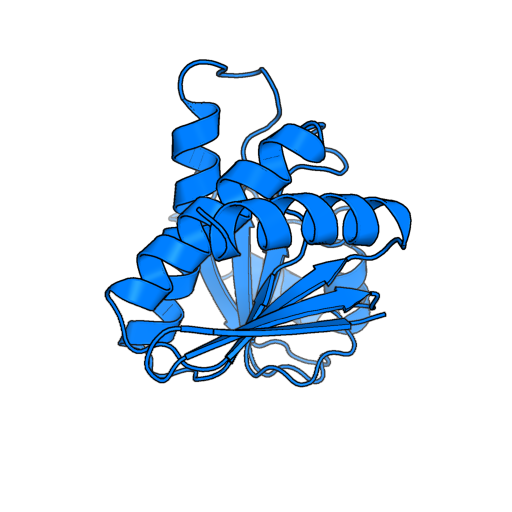R002589 Macro domain [PF01661] (26-145)
  IPR002589 Macro domain [PS51154] (1-182)
  IPR002589 Macro domain [SM00506] (9-145)
  IPR043472 Macro domain-like [G3DSA:3.40.220.10] (1-185)
  IPR043472 Macro domain-like [SSF52949] (2-180)

Solvent-accessible surface area: 8787 Å² total; per-residue (Å²): 93,69,52,70,75,103,15,110,138,2,38,0,38,0,15,58,25,60,10,5,137,18,125,3,21,0,0,0,0,24,5,41,5,29,4,86,46,36,110,59,45,9,20,45,0,30,159,22,1,7,97,85,0,68,122,26,1,43,106,35,56,84,106,118,28,126,28,106,104,4,77,48,0,72,32,14,39,11,44,0,81,133,10,84,5,162,67,0,0,1,0,10,2,5,84,98,74,125,64,72,143,91,11,106,106,36,0,11,28,0,2,102,44,0,0,71,38,0,81,89,108,184,18,68,16,0,0,0,7,21,0,6,34,57,124,50,41,5,46,32,103,94,3,0,24,21,0,0,101,16,0,23,107,15,0,104,123,26,112,15,27,55,0,26,0,6,1,173,43,74,62,37,12,56,30,1,76,67,64,1,50,154,46,50,92,100

B-factor: mean 19.44, std 10.83, range [4.84, 75.91]

Organism: Oceanobacillus iheyensis (strain DSM 14371 / CIP 107618 / JCM 11309 / KCTC 3954 / HTE831) (NCBI:txid221109)

Foldseek 3Di:
DKDWDDQPNAIEMEEADQQLADPAQEEEDQAWFQLAADDDNSPVLPVQQDDVSSVVSNVCCVPVVVVGTQDQLAWDKDASHNGNHGIYIYHHAAQPPPDPVCRLVSLLSNQQNVQVVLQVVVRAEYEYEQHCVDPSPDDLLSSLLSNLVSNSVDSNPGDRHYYYYYYNDPVSSVSNVVNNVVVVVD

Secondary structure (DSSP, 8-state):
-EEEEEETTEEEEEEES-GGG--SSEEEEE--TT----SHHHHHHHHHH-THHHHHHHHHHHHTSTTSPPPTT-EEEEE-TTSSSSEEEEE-PPPTTTSTTTHHHHHHHHHHHHHHHHHHHT--EEEE--TTSSTT---HHHHHHHHHHHHHHHHHHS---EEEEEESSHHHHHHHHHHHHHHHH-